Protein AF-0000000073240496 (afdb_homodimer)

InterPro domains:
  IPR021109 Aspartic peptidase domain superfamily [G3DSA:2.40.70.10] (1-116)
  IPR021109 Aspartic peptidase domain superfamily [SSF50630] (2-98)
  IPR032567 RTL1-related [PTHR15503] (11-105)

Organism: Cajanus cajan (NCBI:txid3821)

pLDDT: mean 89.02, std 14.42, range [49.34, 98.81]

Sequence (246 aa):
MCFINGTSLIVLYDSGATHSFISHACVSKLKLLVSSLSFELIVETPTSDSVSTSDVCIKCPLSIDGRNFMVDLICLPLSQLDVILGMDWLSSNHVLLNCTDKSIVFGELIEKVSKDFLRVMFWMCFINGTSLIVLYDSGATHSFISHACVSKLKLLVSSLSFELIVETPTSDSVSTSDVCIKCPLSIDGRNFMVDLICLPLSQLDVILGMDWLSSNHVLLNCTDKSIVFGELIEKVSKDFLRVMFW

Foldseek 3Di:
DKDFPNDDWFEAAEAPAPFKAFEPVLCVVVVADKDFAPDWDWAADPVGDIDIGRIKRFQGWMDDPRDIGGGIHTYDNDDPGGMYHYPVRCVVQVWDADPVVGDIDGDPPVVVVPVVDDDDDDD/DKDFPNDDWFEAAEAPAPFKAFEPVLCVVVVADKDFAPDWDWAADPVGDIDIGRIKRFQGWMDDPRDIGGGIHTYDNDDPGGMYHYPVRCVVQVWDADPVVGDIDGDPVVVVVPVVDDDDDDD

Secondary structure (DSSP, 8-state):
-EEETTEEE-EEE-TT-SS-EEEHHHHHHHT---EEEEEEEEEE-TTS-EEEEEEEEEEEEEEETTEEEEEEEEEE--SS-SEEE-HHHHHHTTEEEETTTTEEEE-STHHHHHHHS-EEE--/-EEETTEEE-EEE-TT-SS-EEEHHHHHHHT---EEEEEEEEEE-TTS-EEEEEEEEEEEEEEETTEEEEEEEEEE--SS-SEEE-HHHHHHTTEEEETTTTEEEE-STHHHHHHTS-EEE--

Solvent-accessible surface area (backbone atoms only — not comparable to full-atom values): 13006 Å² total; per-residue (Å²): 99,37,26,46,91,86,38,81,51,50,61,42,68,20,60,65,33,68,56,29,32,28,11,51,66,48,39,61,75,68,63,57,71,73,43,73,52,96,53,78,42,77,47,73,47,56,62,69,47,68,48,74,36,36,43,26,25,71,64,36,62,36,32,47,71,88,42,78,43,69,39,59,26,36,45,40,70,43,50,98,41,34,31,38,46,5,36,54,51,36,26,75,57,30,25,31,38,34,38,57,77,27,25,36,29,56,53,78,61,53,66,67,57,54,75,80,29,63,68,46,74,53,129,100,37,27,47,93,87,38,82,52,48,64,43,67,19,60,66,33,68,55,30,32,28,10,50,67,48,40,61,74,68,64,55,72,72,42,73,53,97,52,78,42,76,47,71,46,57,63,69,48,69,47,75,36,35,44,27,26,68,61,36,61,36,32,47,72,88,43,79,44,70,39,60,26,38,44,39,71,43,48,98,40,33,32,38,44,4,36,54,52,35,26,75,57,30,25,33,34,34,40,57,78,27,25,36,29,54,53,80,60,54,65,67,57,53,76,78,28,63,67,44,73,54,129

Radius of gyration: 18.41 Å; Cα contacts (8 Å, |Δi|>4): 574; chains: 2; bounding box: 43×47×40 Å

Nearest PDB structures (foldseek):
  4rgh-assembly1_A  TM=7.854E-01  e=2.892E-06  Homo sapiens
  3s8i-assembly1_B  TM=8.481E-01  e=3.700E-05  Homo sapiens
  7efy-assembly1_A-2  TM=8.455E-01  e=3.122E-05  Cryptosporidium hominis
  3s8i-assembly1_A  TM=7.907E-01  e=1.582E-05  Homo sapiens
  7d66-assembly2_J  TM=6.799E-01  e=2.352E-05  Toxoplasma gondii GT1

Structure (mmCIF, N/CA/C/O backbone):
data_AF-0000000073240496-model_v1
#
loop_
_entity.id
_entity.type
_entity.pdbx_description
1 polymer 'RVP_2 domain-containing protein'
#
loop_
_atom_site.group_PDB
_atom_site.id
_atom_site.type_symbol
_atom_site.label_atom_id
_atom_site.label_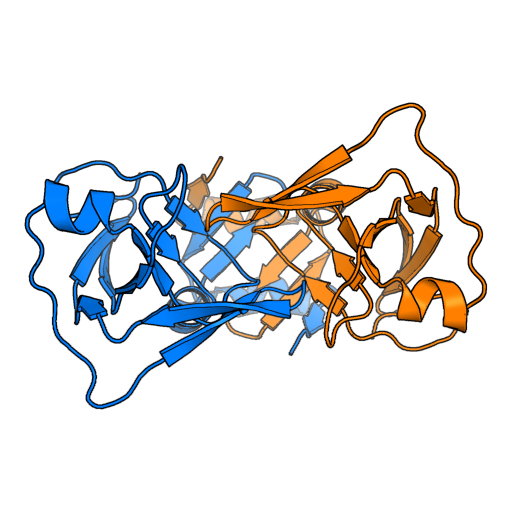alt_id
_atom_site.label_comp_id
_atom_site.label_asym_id
_atom_site.label_entity_id
_atom_site.label_seq_id
_atom_site.pdbx_PDB_ins_code
_atom_site.Cartn_x
_atom_site.Cartn_y
_atom_site.Cartn_z
_atom_site.occupancy
_atom_site.B_iso_or_equiv
_atom_site.auth_seq_id
_atom_site.auth_comp_id
_atom_site.auth_asym_id
_atom_site.auth_atom_id
_atom_site.pdbx_PDB_model_num
ATOM 1 N N . MET A 1 1 ? 11.461 8.898 12.328 1 88.25 1 MET A N 1
ATOM 2 C CA . MET A 1 1 ? 10.219 9.094 13.07 1 88.25 1 MET A CA 1
ATOM 3 C C . MET A 1 1 ? 9.383 10.195 12.438 1 88.25 1 MET A C 1
ATOM 5 O O . MET A 1 1 ? 9.906 11.078 11.75 1 88.25 1 MET A O 1
ATOM 9 N N . CYS A 1 2 ? 8.055 9.984 12.578 1 93.38 2 CYS A N 1
ATOM 10 C CA . CYS A 1 2 ? 7.098 10.922 12.008 1 93.38 2 CYS A CA 1
ATOM 11 C C . CYS A 1 2 ? 6.312 11.633 13.102 1 93.38 2 CYS A C 1
ATOM 13 O O . CYS A 1 2 ? 5.871 11.008 14.062 1 93.38 2 CYS A O 1
ATOM 15 N N . PHE A 1 3 ? 6.141 13 12.906 1 96.44 3 PHE A N 1
ATOM 16 C CA . PHE A 1 3 ? 5.52 13.789 13.961 1 96.44 3 PHE A CA 1
ATOM 17 C C . PHE A 1 3 ? 4.504 14.766 13.383 1 96.44 3 PHE A C 1
ATOM 19 O O . PHE A 1 3 ? 4.707 15.312 12.297 1 96.44 3 PHE A O 1
ATOM 26 N N . ILE A 1 4 ? 3.465 14.984 14.086 1 97.75 4 ILE A N 1
ATOM 27 C CA . ILE A 1 4 ? 2.6 16.156 13.938 1 97.75 4 ILE A CA 1
ATOM 28 C C . ILE A 1 4 ? 2.525 16.906 15.266 1 97.75 4 ILE A C 1
ATOM 30 O O . ILE A 1 4 ? 2.26 16.312 16.312 1 97.75 4 ILE A O 1
ATOM 34 N N . ASN A 1 5 ? 2.84 18.203 15.234 1 96.31 5 ASN A N 1
ATOM 35 C CA . ASN A 1 5 ? 2.838 19.016 16.438 1 96.31 5 ASN A CA 1
ATOM 36 C C . ASN A 1 5 ? 3.682 18.391 17.547 1 96.31 5 ASN A C 1
ATOM 38 O O . ASN A 1 5 ? 3.242 18.312 18.688 1 96.31 5 ASN A O 1
ATOM 42 N N . GLY A 1 6 ? 4.824 17.859 17.188 1 95.56 6 GLY A N 1
ATOM 43 C CA . GLY A 1 6 ? 5.77 17.328 18.156 1 95.56 6 GLY A CA 1
ATOM 44 C C . GLY A 1 6 ? 5.367 15.969 18.688 1 95.56 6 GLY A C 1
ATOM 45 O O . GLY A 1 6 ? 6.082 15.391 19.516 1 95.56 6 GLY A O 1
ATOM 46 N N . THR A 1 7 ? 4.258 15.391 18.266 1 97.44 7 THR A N 1
ATOM 47 C CA . THR A 1 7 ? 3.791 14.086 18.703 1 97.44 7 THR A CA 1
ATOM 48 C C . THR A 1 7 ? 4.18 13 17.703 1 97.44 7 THR A C 1
ATOM 50 O O . THR A 1 7 ? 3.959 13.148 16.5 1 97.44 7 THR A O 1
ATOM 53 N N . SER A 1 8 ? 4.789 11.906 18.219 1 96.81 8 SER A N 1
ATOM 54 C CA . SER A 1 8 ? 5.18 10.781 17.375 1 96.81 8 SER A CA 1
ATOM 55 C C . SER A 1 8 ? 3.959 10.031 16.859 1 96.81 8 SER A C 1
ATOM 57 O O . SER A 1 8 ? 3.004 9.797 17.609 1 96.81 8 SER A O 1
ATOM 59 N N . LEU A 1 9 ? 4.035 9.641 15.633 1 96.56 9 LEU A N 1
ATOM 60 C CA . LEU A 1 9 ? 2.9 9.016 14.969 1 96.56 9 LEU A CA 1
ATOM 61 C C . LEU A 1 9 ? 3.258 7.617 14.484 1 96.56 9 LEU A C 1
ATOM 63 O O . LEU A 1 9 ? 4.41 7.355 14.125 1 96.56 9 LEU A O 1
ATOM 67 N N . ILE A 1 10 ? 2.305 6.789 14.469 1 96.06 10 ILE A N 1
ATOM 68 C CA . ILE A 1 10 ? 2.389 5.531 13.734 1 96.06 10 ILE A CA 1
ATOM 69 C C . ILE A 1 10 ? 1.968 5.754 12.281 1 96.06 10 ILE A C 1
ATOM 71 O O . ILE A 1 10 ? 0.798 6.031 12 1 96.06 10 ILE A O 1
ATOM 75 N N . VAL A 1 11 ? 2.973 5.582 11.391 1 96.12 11 VAL A N 1
ATOM 76 C CA . VAL A 1 11 ? 2.73 5.941 9.992 1 96.12 11 VAL A CA 1
ATOM 77 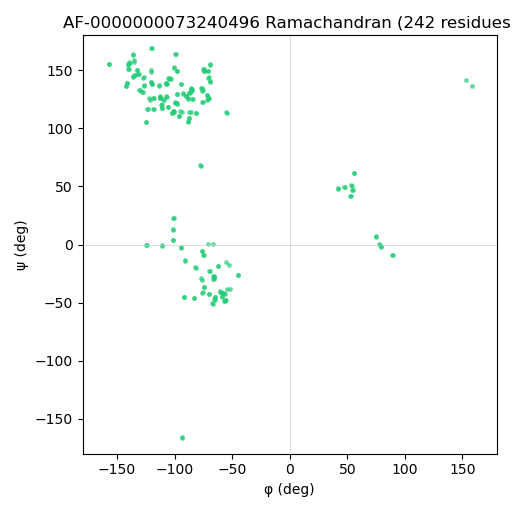C C . VAL A 1 11 ? 2.936 4.715 9.102 1 96.12 11 VAL A C 1
ATOM 79 O O . VAL A 1 11 ? 3.844 3.916 9.336 1 96.12 11 VAL A O 1
ATOM 82 N N . LEU A 1 12 ? 2.088 4.578 8.148 1 95 12 LEU A N 1
ATOM 83 C CA . LEU A 1 12 ? 2.24 3.598 7.078 1 95 12 LEU A CA 1
ATOM 84 C C . LEU A 1 12 ? 2.523 4.285 5.746 1 95 12 LEU A C 1
ATOM 86 O O . LEU A 1 12 ? 1.774 5.172 5.328 1 95 12 LEU A O 1
ATOM 90 N N . TYR A 1 13 ? 3.686 4.031 5.152 1 95.44 13 TYR A N 1
ATOM 91 C CA . TYR A 1 13 ? 3.941 4.418 3.771 1 95.44 13 TYR A CA 1
ATOM 92 C C . TYR A 1 13 ? 3.348 3.404 2.801 1 95.44 13 TYR A C 1
ATOM 94 O O . TYR A 1 13 ? 3.805 2.262 2.73 1 95.44 13 TYR A O 1
ATOM 102 N N . ASP A 1 14 ? 2.348 3.893 2.078 1 94.06 14 ASP A N 1
ATOM 103 C CA . ASP A 1 14 ? 1.472 2.943 1.397 1 94.06 14 ASP A CA 1
ATOM 104 C C . ASP A 1 14 ? 1.396 3.242 -0.098 1 94.06 14 ASP A C 1
ATOM 106 O O . ASP A 1 14 ? 0.64 4.117 -0.523 1 94.06 14 ASP A O 1
ATOM 110 N N . SER A 1 15 ? 2.09 2.393 -0.888 1 94.5 15 SER A N 1
ATOM 111 C CA . SER A 1 15 ? 2.084 2.568 -2.336 1 94.5 15 SER A CA 1
ATOM 112 C C . SER A 1 15 ? 0.76 2.119 -2.943 1 94.5 15 SER A C 1
ATOM 114 O O . SER A 1 15 ? 0.49 2.377 -4.117 1 94.5 15 SER A O 1
ATOM 116 N N . GLY A 1 16 ? -0.105 1.503 -2.23 1 93.62 16 GLY A N 1
ATOM 117 C CA . GLY A 1 16 ? -1.415 1.089 -2.707 1 93.62 16 GLY A CA 1
ATOM 118 C C . GLY A 1 16 ? -2.492 2.129 -2.471 1 93.62 16 GLY A C 1
ATOM 119 O O . GLY A 1 16 ? -3.586 2.039 -3.033 1 93.62 16 GLY A O 1
ATOM 120 N N . ALA A 1 17 ? -2.201 3.059 -1.684 1 94.94 17 ALA A N 1
ATOM 121 C CA . ALA A 1 17 ? -3.148 4.133 -1.389 1 94.94 17 ALA A CA 1
ATOM 122 C C . ALA A 1 17 ? -2.938 5.32 -2.322 1 94.94 17 ALA A C 1
ATOM 124 O O . ALA A 1 17 ? -1.823 5.836 -2.441 1 94.94 17 ALA A O 1
ATOM 125 N N . THR A 1 18 ? -4.008 5.766 -2.91 1 95.38 18 THR A N 1
ATOM 126 C CA . THR A 1 18 ? -3.916 6.883 -3.848 1 95.38 18 THR A CA 1
ATOM 127 C C . THR A 1 18 ? -3.709 8.195 -3.105 1 95.38 18 THR A C 1
ATOM 129 O O . THR A 1 18 ? -2.973 9.07 -3.57 1 95.38 18 THR A O 1
ATOM 132 N N . HIS A 1 19 ? -4.352 8.297 -1.954 1 97.06 19 HIS A N 1
ATOM 133 C CA . HIS A 1 19 ? -4.309 9.516 -1.155 1 97.06 19 HIS A CA 1
ATOM 134 C C . HIS A 1 19 ? -3.715 9.258 0.224 1 97.06 19 HIS A C 1
ATOM 136 O O . HIS A 1 19 ? -3.473 8.102 0.59 1 97.06 19 HIS A O 1
ATOM 142 N N . SER A 1 20 ? -3.438 10.289 0.898 1 98.31 20 SER A N 1
ATOM 143 C CA . SER A 1 20 ? -2.955 10.219 2.273 1 98.31 20 SER A CA 1
ATOM 144 C C . SER A 1 20 ? -4.09 10.445 3.27 1 98.31 20 SER A C 1
ATOM 146 O O . SER A 1 20 ? -5.023 11.195 2.99 1 98.31 20 SER A O 1
ATOM 148 N N . PHE A 1 21 ? -3.941 9.797 4.43 1 98.38 21 PHE A N 1
ATOM 149 C CA . PHE A 1 21 ? -5.059 9.742 5.363 1 98.38 21 PHE A CA 1
ATOM 150 C C . PHE A 1 21 ? -4.574 9.938 6.797 1 98.38 21 PHE A C 1
ATOM 152 O O . PHE A 1 21 ? -3.41 9.672 7.105 1 98.38 21 PHE A O 1
ATOM 159 N N . ILE A 1 22 ? -5.5 10.383 7.625 1 98.75 22 ILE A N 1
ATOM 160 C CA . ILE A 1 22 ? -5.254 10.5 9.062 1 98.75 22 ILE A CA 1
ATOM 161 C C . ILE A 1 22 ? -6.449 9.938 9.828 1 98.75 22 ILE A C 1
ATOM 163 O O . ILE A 1 22 ? -7.594 10.07 9.391 1 98.75 22 ILE A O 1
ATOM 167 N N . SER A 1 23 ? -6.168 9.32 10.984 1 98.38 23 SER A N 1
ATOM 168 C CA . SER A 1 23 ? -7.23 8.727 11.789 1 98.38 23 SER A CA 1
ATOM 169 C C . SER A 1 23 ? -8.039 9.797 12.516 1 98.38 23 SER A C 1
ATOM 171 O O . SER A 1 23 ? -7.488 10.82 12.93 1 98.38 23 SER A O 1
ATOM 173 N N . HIS A 1 24 ? -9.312 9.414 12.727 1 97.88 24 HIS A N 1
ATOM 174 C CA . HIS A 1 24 ? -10.141 10.297 13.547 1 97.88 24 HIS A CA 1
ATOM 175 C C . HIS A 1 24 ? -9.562 10.445 14.953 1 97.88 24 HIS A C 1
ATOM 177 O O . HIS A 1 24 ? -9.586 11.539 15.523 1 97.88 24 HIS A O 1
ATOM 183 N N . ALA A 1 25 ? -9.094 9.391 15.461 1 97.44 25 ALA A N 1
ATOM 184 C CA . ALA A 1 25 ? -8.516 9.406 16.812 1 97.44 25 ALA A CA 1
ATOM 185 C C . ALA A 1 25 ? -7.352 10.383 16.891 1 97.44 25 ALA A C 1
ATOM 187 O O . ALA A 1 25 ? -7.25 11.156 17.844 1 97.44 25 ALA A O 1
ATOM 188 N N . CYS A 1 26 ? -6.457 10.375 15.906 1 98.12 26 CYS A N 1
ATOM 189 C CA . CYS A 1 26 ? -5.297 11.258 15.875 1 98.12 26 CYS A CA 1
ATOM 190 C C . CYS A 1 26 ? -5.723 12.719 15.758 1 98.12 26 CYS A C 1
ATOM 192 O O . CYS A 1 26 ? -5.191 13.578 16.453 1 98.12 26 CYS A O 1
ATOM 194 N N . VAL A 1 27 ? -6.66 13.023 14.875 1 98.5 27 VAL A N 1
ATOM 195 C CA . VAL A 1 27 ? -7.184 14.367 14.68 1 98.5 27 VAL A CA 1
ATOM 196 C C . VAL A 1 27 ? -7.703 14.922 16.016 1 98.5 27 VAL A C 1
ATOM 198 O O . VAL A 1 27 ? -7.391 16.047 16.375 1 98.5 27 VAL A O 1
ATOM 201 N N . SER A 1 28 ? -8.469 14.102 16.656 1 98.06 28 SER A N 1
ATOM 202 C CA . SER A 1 28 ? -9.055 14.508 17.938 1 98.06 28 SER A CA 1
ATOM 203 C C . SER A 1 28 ? -7.984 14.719 18.984 1 98.06 28 SER A C 1
ATOM 205 O O . SER A 1 28 ? -7.984 15.734 19.688 1 98.06 28 SER A O 1
ATOM 207 N N . LYS A 1 29 ? -7.117 13.812 19.094 1 97.75 29 LYS A N 1
ATOM 208 C CA . LYS A 1 29 ? -6.059 13.844 20.094 1 97.75 29 LYS A CA 1
ATOM 209 C C . LYS A 1 29 ? -5.195 15.086 19.938 1 97.75 29 LYS A C 1
ATOM 211 O O . LYS A 1 29 ? -4.828 15.727 20.938 1 97.75 29 LYS A O 1
ATOM 216 N N . LEU A 1 30 ? -4.871 15.438 18.719 1 98.25 30 LEU A N 1
ATOM 217 C CA . LEU A 1 30 ? -3.943 16.531 18.453 1 98.25 30 LEU A CA 1
ATOM 218 C C . LEU A 1 30 ? -4.695 17.844 18.219 1 98.25 30 LEU A C 1
ATOM 220 O O . LEU A 1 30 ? -4.078 18.875 17.984 1 98.25 30 LEU A O 1
ATOM 224 N N . LYS A 1 31 ? -6.039 17.781 18.25 1 98 31 LYS A N 1
ATOM 225 C CA . LYS A 1 31 ? -6.902 18.938 18.047 1 98 31 LYS A CA 1
ATOM 226 C C . LYS A 1 31 ? -6.578 19.656 16.75 1 98 31 LYS A C 1
ATOM 228 O O . LYS A 1 31 ? -6.402 20.875 16.734 1 98 31 LYS A O 1
ATOM 233 N N . LEU A 1 32 ? -6.465 18.859 15.75 1 98.44 32 LEU A N 1
ATOM 234 C CA . LEU A 1 32 ? -6.16 19.422 14.438 1 98.44 32 LEU A CA 1
ATOM 235 C C . LEU A 1 32 ? -7.391 20.109 13.836 1 98.44 32 LEU A C 1
ATOM 237 O O . LEU A 1 32 ? -8.523 19.703 14.109 1 98.44 32 LEU A O 1
ATOM 241 N N . LEU A 1 33 ? -7.125 21.141 13.039 1 97.94 33 LEU A N 1
ATOM 242 C CA . LEU A 1 33 ? -8.211 21.781 12.32 1 97.94 33 LEU A CA 1
ATOM 243 C C . LEU A 1 33 ? -8.727 20.891 11.188 1 97.94 33 LEU A C 1
ATOM 245 O O . LEU A 1 33 ? -7.934 20.406 10.383 1 97.94 33 LEU A O 1
ATOM 249 N N . VAL A 1 34 ? -10.039 20.672 11.133 1 98.5 34 VAL A N 1
ATOM 250 C CA . VAL A 1 34 ? -10.672 19.844 10.102 1 98.5 34 VAL A CA 1
ATOM 251 C C . VAL A 1 34 ? -11.539 20.719 9.195 1 98.5 34 VAL A C 1
ATOM 253 O O . VAL A 1 34 ? -12.312 21.547 9.68 1 98.5 34 VAL A O 1
ATOM 256 N N . SER A 1 35 ? -11.273 20.609 7.957 1 98.12 35 SER A N 1
ATOM 257 C CA . SER A 1 35 ? -12.125 21.234 6.953 1 98.12 35 SER A CA 1
ATOM 258 C C . SER A 1 35 ? -13.07 20.234 6.316 1 98.12 35 SER A C 1
ATOM 260 O O . SER A 1 35 ? -12.773 19.031 6.273 1 98.12 35 SER A O 1
ATOM 262 N N . SER A 1 36 ? -14.188 20.75 5.855 1 96.81 36 SER A N 1
ATOM 263 C CA . SER A 1 36 ? -15.133 19.875 5.164 1 96.81 36 SER A CA 1
ATOM 264 C C . SER A 1 36 ? -15.141 20.156 3.664 1 96.81 36 SER A C 1
ATOM 266 O O . SER A 1 36 ? -15.25 21.312 3.238 1 96.81 36 SER A O 1
ATOM 268 N N . LEU A 1 37 ? -14.953 19.031 2.965 1 94 37 LEU A N 1
ATOM 269 C CA . LEU A 1 37 ? -15.094 19.141 1.517 1 94 37 LEU A CA 1
ATOM 270 C C . LEU A 1 37 ? -16.547 19.391 1.129 1 94 37 LEU A C 1
ATOM 272 O O . LEU A 1 37 ? -17.469 19.047 1.876 1 94 37 LEU A O 1
ATOM 276 N N . SER A 1 38 ? -16.734 20.031 -0.077 1 94.69 38 SER A N 1
ATOM 277 C CA . SER A 1 38 ? -18.078 20.328 -0.563 1 94.69 38 SER A CA 1
ATOM 278 C C . SER A 1 38 ? -18.766 19.078 -1.104 1 94.69 38 SER A C 1
ATOM 280 O O . SER A 1 38 ? -19.938 19.125 -1.49 1 94.69 38 SER A O 1
ATOM 282 N N . PHE A 1 39 ? -18.094 18.047 -1.17 1 93.44 39 PHE A N 1
ATOM 283 C CA . PHE A 1 39 ? -18.609 16.766 -1.634 1 93.44 39 PHE A CA 1
ATOM 284 C C . PHE A 1 39 ? -18.141 15.633 -0.724 1 93.44 39 PHE A C 1
ATOM 286 O O . PHE A 1 39 ? -17.234 15.812 0.089 1 93.44 39 PHE A O 1
ATOM 293 N N . GLU A 1 40 ? -18.859 14.516 -0.898 1 95.25 40 GLU A N 1
ATOM 294 C CA . GLU A 1 40 ? -18.453 13.312 -0.177 1 95.25 40 GLU A CA 1
ATOM 295 C C . GLU A 1 40 ? -17.422 12.508 -0.973 1 95.25 40 GLU A C 1
ATOM 297 O O . GLU A 1 40 ? -17.641 12.211 -2.15 1 95.25 40 GLU A O 1
ATOM 302 N N . LEU A 1 41 ? -16.391 12.281 -0.325 1 95.25 41 LEU A N 1
ATOM 303 C CA . LEU A 1 41 ? -15.367 11.43 -0.928 1 95.25 41 LEU A CA 1
ATOM 304 C C . LEU A 1 41 ? -15.602 9.969 -0.571 1 95.25 41 LEU A C 1
ATOM 306 O O . LEU A 1 41 ? -15.82 9.633 0.596 1 95.25 41 LEU A O 1
ATOM 310 N N . ILE A 1 42 ? -15.633 9.125 -1.564 1 95.75 42 ILE A N 1
ATOM 311 C CA . ILE A 1 42 ? -15.75 7.684 -1.35 1 95.75 42 ILE A CA 1
ATOM 312 C C . ILE A 1 42 ? -14.375 7.027 -1.518 1 95.75 42 ILE A C 1
ATOM 314 O O . ILE A 1 42 ? -13.773 7.102 -2.59 1 95.75 42 ILE A O 1
ATOM 318 N N . VAL A 1 43 ? -13.852 6.492 -0.47 1 94.44 43 VAL A N 1
ATOM 319 C CA . VAL A 1 43 ? -12.586 5.77 -0.464 1 94.44 43 VAL A CA 1
ATOM 320 C C . VAL A 1 43 ? -12.844 4.266 -0.539 1 94.44 43 VAL A C 1
ATOM 322 O O . VAL A 1 43 ? -13.492 3.697 0.344 1 94.44 43 VAL A O 1
ATOM 325 N N . GLU A 1 44 ? -12.305 3.658 -1.565 1 93.38 44 GLU A N 1
ATOM 326 C CA . GLU A 1 44 ? -12.547 2.238 -1.806 1 93.38 44 GLU A CA 1
ATOM 327 C C . GLU A 1 44 ? -11.32 1.401 -1.438 1 93.38 44 GLU A C 1
ATOM 329 O O . GLU A 1 44 ? -10.188 1.811 -1.688 1 93.38 44 GLU A O 1
ATOM 334 N N . THR A 1 45 ? -11.617 0.269 -0.902 1 90.69 45 THR A N 1
ATOM 335 C CA . THR A 1 45 ? -10.57 -0.715 -0.669 1 90.69 45 THR A CA 1
ATOM 336 C C . THR A 1 45 ? -10.555 -1.765 -1.776 1 90.69 45 THR A C 1
ATOM 338 O O . THR A 1 45 ? -11.516 -1.875 -2.547 1 90.69 45 THR A O 1
ATOM 341 N N . PRO A 1 46 ? -9.469 -2.551 -1.905 1 91.31 46 PRO A N 1
ATOM 342 C CA . PRO A 1 46 ? -9.391 -3.555 -2.969 1 91.31 46 PRO A CA 1
ATOM 343 C C . PRO A 1 46 ? -10.477 -4.621 -2.85 1 91.31 46 PRO A C 1
ATOM 345 O O . PRO A 1 46 ? -10.75 -5.34 -3.814 1 91.31 46 PRO A O 1
ATOM 3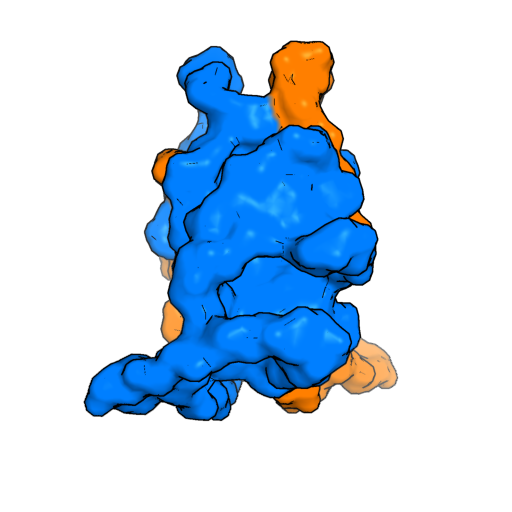48 N N . THR A 1 47 ? -11.125 -4.797 -1.675 1 89.75 47 THR A N 1
ATOM 349 C CA . THR A 1 47 ? -12.148 -5.82 -1.504 1 89.75 47 THR A CA 1
ATOM 350 C C . THR A 1 47 ? -13.539 -5.211 -1.586 1 89.75 47 THR A C 1
ATOM 352 O O . THR A 1 47 ? -14.5 -5.754 -1.024 1 89.75 47 THR A O 1
ATOM 355 N N . SER A 1 48 ? -13.766 -4.148 -2.162 1 82.94 48 SER A N 1
ATOM 356 C CA . SER A 1 48 ? -15.023 -3.4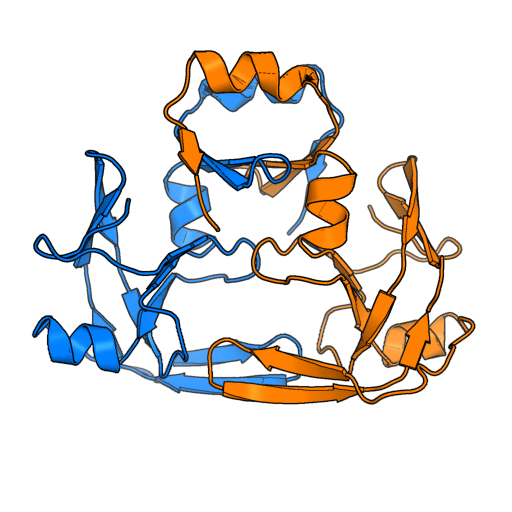98 -2.533 1 82.94 48 SER A CA 1
ATOM 357 C C . SER A 1 48 ? -15.648 -2.791 -1.34 1 82.94 48 SER A C 1
ATOM 359 O O . SER A 1 48 ? -16.734 -2.209 -1.456 1 82.94 48 SER A O 1
ATOM 361 N N . ASP A 1 49 ? -15.062 -2.875 -0.226 1 88.38 49 ASP A N 1
ATOM 362 C CA . ASP A 1 49 ? -15.539 -2.021 0.862 1 88.38 49 ASP A CA 1
ATOM 363 C C . ASP A 1 49 ? -15.188 -0.559 0.602 1 88.38 49 ASP A C 1
ATOM 365 O O . ASP A 1 49 ? -14.234 -0.261 -0.124 1 88.38 49 ASP A O 1
ATOM 369 N N . SER A 1 50 ? -16.047 0.244 1.101 1 91.38 50 SER A N 1
ATOM 370 C CA . SER A 1 50 ? -15.812 1.671 0.918 1 91.38 50 SER A CA 1
ATOM 371 C C . SER A 1 50 ? -16.172 2.457 2.176 1 91.38 50 SER A C 1
ATOM 373 O O . SER A 1 50 ? -16.969 2.004 2.99 1 91.38 50 SER A O 1
ATOM 375 N N . VAL A 1 51 ? -15.477 3.539 2.322 1 93.69 51 VAL A N 1
ATOM 376 C CA . VAL A 1 51 ? -15.773 4.492 3.387 1 93.69 51 VAL A CA 1
ATOM 377 C C . VAL A 1 51 ? -15.961 5.887 2.795 1 93.69 51 VAL A C 1
ATOM 379 O O . VAL A 1 51 ? -15.227 6.293 1.89 1 93.69 51 VAL A O 1
ATOM 382 N N . SER A 1 52 ? -16.984 6.527 3.305 1 94.94 52 SER A N 1
ATOM 383 C CA . SER A 1 52 ? -17.25 7.891 2.846 1 94.94 52 SER A CA 1
ATOM 384 C C . SER A 1 52 ? -16.797 8.914 3.877 1 94.94 52 SER A C 1
ATOM 386 O O . SER A 1 52 ? -16.906 8.68 5.082 1 94.94 52 SER A O 1
ATOM 388 N N . THR A 1 53 ? -16.281 10 3.4 1 96.62 53 THR A N 1
ATOM 389 C CA . THR A 1 53 ? -15.891 11.102 4.277 1 96.62 53 THR A CA 1
ATOM 390 C C . THR A 1 53 ? -15.859 12.422 3.512 1 96.62 53 THR A C 1
ATOM 392 O O . THR A 1 53 ? -15.734 12.43 2.285 1 96.62 53 THR A O 1
ATOM 395 N N . SER A 1 54 ? -16.031 13.492 4.242 1 97.81 54 SER A N 1
ATOM 396 C CA . SER A 1 54 ? -15.812 14.828 3.693 1 97.81 54 SER A CA 1
ATOM 397 C C . SER A 1 54 ? -14.797 15.609 4.523 1 97.81 54 SER A C 1
ATOM 399 O O . SER A 1 54 ? -14.492 16.766 4.207 1 97.81 54 SER A O 1
ATOM 401 N N . ASP A 1 55 ? -14.297 14.992 5.562 1 98.38 55 ASP A N 1
ATOM 402 C CA . ASP A 1 55 ? -13.398 15.664 6.492 1 98.38 55 ASP A CA 1
ATOM 403 C C . ASP A 1 55 ? -11.945 15.562 6.023 1 98.38 55 ASP A C 1
ATOM 405 O O . ASP A 1 55 ? -11.484 14.492 5.633 1 98.38 55 ASP A O 1
ATOM 409 N N . VAL A 1 56 ? -11.32 16.672 6.012 1 98.69 56 VAL A N 1
ATOM 410 C CA . VAL A 1 56 ? -9.922 16.719 5.582 1 98.69 56 VAL A CA 1
ATOM 411 C C . VAL A 1 56 ? -9.148 17.719 6.43 1 98.69 56 VAL A C 1
ATOM 413 O O . VAL A 1 56 ? -9.664 18.781 6.773 1 98.69 56 VAL A O 1
ATOM 416 N N . CYS A 1 57 ? -7.945 17.344 6.848 1 98.75 57 CYS A N 1
ATOM 417 C CA . CYS A 1 57 ? -6.98 18.297 7.375 1 98.75 57 CYS A CA 1
ATOM 418 C C . CYS A 1 57 ? -6.137 18.891 6.254 1 98.75 57 CYS A C 1
ATOM 420 O O . CYS A 1 57 ? -5.27 18.219 5.699 1 98.75 57 CYS A O 1
ATOM 422 N N . ILE A 1 58 ? -6.355 20.094 5.961 1 98.31 58 ILE A N 1
ATOM 423 C CA . ILE A 1 58 ? -5.688 20.75 4.84 1 98.31 58 ILE A CA 1
ATOM 424 C C . ILE A 1 58 ? -4.336 21.297 5.293 1 98.31 58 ILE A C 1
ATOM 426 O O . ILE A 1 58 ? -4.238 21.938 6.34 1 98.31 58 ILE A O 1
ATOM 430 N N . LYS A 1 59 ? -3.295 21.047 4.469 1 98.12 59 LYS A N 1
ATOM 431 C CA . LYS A 1 59 ? -1.943 21.531 4.73 1 98.12 59 LYS A CA 1
ATOM 432 C C . LYS A 1 59 ? -1.525 21.25 6.172 1 98.12 59 LYS A C 1
ATOM 434 O O . LYS A 1 59 ? -1.081 22.156 6.883 1 98.12 59 LYS A O 1
ATOM 439 N N . CYS A 1 60 ? -1.719 20.016 6.598 1 98.19 60 CYS A N 1
ATOM 440 C CA . CYS A 1 60 ? -1.308 19.562 7.922 1 98.19 60 CYS A CA 1
ATOM 441 C C . CYS A 1 60 ? 0.21 19.469 8.016 1 98.19 60 CYS A C 1
ATOM 443 O O . CYS A 1 60 ? 0.852 18.859 7.16 1 98.19 60 CYS A O 1
ATOM 445 N N . PRO A 1 61 ? 0.794 20.125 9.023 1 97.62 61 PRO A N 1
ATOM 446 C CA . PRO A 1 61 ? 2.25 20.031 9.156 1 97.62 61 PRO A CA 1
ATOM 447 C C . PRO A 1 61 ? 2.711 18.656 9.641 1 97.62 61 PRO A C 1
ATOM 449 O O . PRO A 1 61 ? 2.242 18.172 10.672 1 97.62 61 PRO A O 1
ATOM 452 N N . LEU A 1 62 ? 3.539 18.078 8.906 1 97.19 62 LEU A N 1
ATOM 453 C CA . LEU A 1 62 ? 4.098 16.766 9.195 1 97.19 62 LEU A CA 1
ATOM 454 C C . LEU A 1 62 ? 5.621 16.797 9.156 1 97.19 62 LEU A C 1
ATOM 456 O O . LEU A 1 62 ? 6.211 17.406 8.258 1 97.19 62 LEU A O 1
ATOM 460 N N . SER A 1 63 ? 6.25 16.25 10.18 1 95.31 63 SER A N 1
ATOM 461 C CA . SER A 1 63 ? 7.703 16.156 10.211 1 95.31 63 SER A CA 1
ATOM 462 C C . SER A 1 63 ? 8.18 14.719 10.133 1 95.31 63 SER A C 1
ATOM 464 O O . SER A 1 63 ? 7.68 13.852 10.867 1 95.31 63 SER A O 1
ATOM 466 N N . ILE A 1 64 ? 9.055 14.445 9.211 1 92.25 64 ILE A N 1
ATOM 467 C CA . ILE A 1 64 ? 9.648 13.125 9.078 1 92.25 64 ILE A CA 1
ATOM 468 C C . ILE A 1 64 ? 11.172 13.234 9.156 1 92.25 64 ILE A C 1
ATOM 470 O O . ILE A 1 64 ? 11.805 13.781 8.25 1 92.25 64 ILE A O 1
ATOM 474 N N . ASP A 1 65 ? 11.68 12.633 10.156 1 86.25 65 ASP A N 1
ATOM 475 C CA . ASP A 1 65 ? 13.117 12.633 10.383 1 86.25 65 ASP A CA 1
ATOM 476 C C . ASP A 1 65 ? 13.719 14.008 10.117 1 86.25 65 ASP A C 1
ATOM 478 O O . ASP A 1 65 ? 14.688 14.133 9.367 1 86.25 65 ASP A O 1
ATOM 482 N N . GLY A 1 66 ? 13.172 15.031 10.633 1 83.88 66 GLY A N 1
ATOM 483 C CA . GLY A 1 66 ? 13.695 16.391 10.609 1 83.88 66 GLY A CA 1
ATOM 484 C C . GLY A 1 66 ? 13.25 17.188 9.391 1 83.88 66 GLY A C 1
ATOM 485 O O . GLY A 1 66 ? 13.484 18.391 9.312 1 83.88 66 GLY A O 1
ATOM 486 N N . ARG A 1 67 ? 12.625 16.547 8.438 1 90.44 67 ARG A N 1
ATOM 487 C CA . ARG A 1 67 ? 12.07 17.234 7.273 1 90.44 67 ARG A CA 1
ATOM 488 C C . ARG A 1 67 ? 10.594 17.562 7.484 1 90.44 67 ARG A C 1
ATOM 490 O O . ARG A 1 67 ? 9.828 16.734 7.98 1 90.44 67 ARG A O 1
ATOM 497 N N . ASN A 1 68 ? 10.281 18.812 7.047 1 94.38 68 ASN A N 1
ATOM 498 C CA . ASN A 1 68 ? 8.914 19.281 7.266 1 94.38 68 ASN A CA 1
ATOM 499 C C . ASN A 1 68 ? 8.117 19.297 5.961 1 94.38 68 ASN A C 1
ATOM 501 O O . ASN A 1 68 ? 8.633 19.703 4.922 1 94.38 68 ASN A O 1
ATOM 505 N N . PHE A 1 69 ? 6.887 18.859 6.074 1 96.31 69 PHE A N 1
ATOM 506 C CA . PHE A 1 69 ? 5.969 18.812 4.941 1 96.31 69 PHE A CA 1
ATOM 507 C C . PHE A 1 69 ? 4.613 19.406 5.316 1 96.31 69 PHE A C 1
ATOM 509 O O . PHE A 1 69 ? 4.23 19.391 6.488 1 96.31 69 PHE A O 1
ATOM 516 N N . MET A 1 70 ? 3.98 19.953 4.32 1 97.88 70 MET A N 1
ATOM 517 C CA . MET A 1 70 ? 2.559 20.266 4.414 1 97.88 70 MET A CA 1
ATOM 518 C C . MET A 1 70 ? 1.728 19.281 3.596 1 97.88 70 MET A C 1
ATOM 520 O O . MET A 1 70 ? 1.867 19.203 2.375 1 97.88 70 MET A O 1
ATOM 524 N N . VAL A 1 71 ? 0.89 18.578 4.27 1 98.31 71 VAL A N 1
ATOM 525 C CA . VAL A 1 71 ? 0.211 17.469 3.592 1 98.31 71 VAL A CA 1
ATOM 526 C C . VAL A 1 71 ? -1.292 17.562 3.848 1 98.31 71 VAL A C 1
ATOM 528 O O . VAL A 1 71 ? -1.723 17.844 4.969 1 98.31 71 VAL A O 1
ATOM 531 N N . ASP A 1 72 ? -2.076 17.422 2.807 1 98.56 72 ASP A N 1
ATOM 532 C CA . ASP A 1 72 ? -3.51 17.219 2.996 1 98.56 72 ASP A CA 1
ATOM 533 C C . ASP A 1 72 ? -3.805 15.789 3.441 1 98.56 72 ASP A C 1
ATOM 535 O O . ASP A 1 72 ? -3.434 14.836 2.76 1 98.56 72 ASP A O 1
ATOM 539 N N . LEU A 1 73 ? -4.438 15.703 4.555 1 98.81 73 LEU A N 1
ATOM 540 C CA . LEU A 1 73 ? -4.762 14.398 5.121 1 98.81 73 LEU A CA 1
ATOM 541 C C . LEU A 1 73 ? -6.27 14.211 5.238 1 98.81 73 LEU A C 1
ATOM 543 O O . LEU A 1 73 ? -6.934 14.945 5.984 1 98.81 73 LEU A O 1
ATOM 547 N N . ILE A 1 74 ? -6.773 13.227 4.492 1 98.62 74 ILE A N 1
ATOM 548 C CA . ILE A 1 74 ? -8.195 12.906 4.547 1 98.62 74 ILE A CA 1
ATOM 549 C C . ILE A 1 74 ? -8.5 12.117 5.82 1 98.62 74 ILE A C 1
ATOM 551 O O . ILE A 1 74 ? -7.789 11.172 6.152 1 98.62 74 ILE A O 1
ATOM 555 N N . CYS A 1 75 ? -9.562 12.508 6.492 1 98.56 75 CYS A N 1
ATOM 556 C CA . CYS A 1 75 ? -9.875 11.867 7.762 1 98.56 75 CYS A CA 1
ATOM 557 C C . CYS A 1 75 ? -10.664 10.586 7.543 1 98.56 75 CYS A C 1
ATOM 559 O O . CYS A 1 75 ? -11.734 10.602 6.922 1 98.56 75 CYS A O 1
ATOM 561 N N . LEU A 1 76 ? -10.164 9.492 8.094 1 97.5 76 LEU A N 1
ATOM 562 C CA . LEU A 1 76 ? -10.805 8.188 8.016 1 97.5 76 LEU A CA 1
ATOM 563 C C . LEU A 1 76 ? -10.789 7.492 9.375 1 97.5 76 LEU A C 1
ATOM 565 O O . LEU A 1 76 ? -9.984 7.836 10.242 1 97.5 76 LEU A O 1
ATOM 569 N N . PRO A 1 77 ? -11.719 6.547 9.562 1 96.5 77 PRO A N 1
ATOM 570 C CA . PRO A 1 77 ? -11.648 5.742 10.781 1 96.5 77 PRO A CA 1
ATOM 571 C C . PRO A 1 77 ? -10.562 4.664 10.719 1 96.5 77 PRO A C 1
ATOM 573 O O . PRO A 1 77 ? -10.875 3.473 10.75 1 96.5 77 PRO A O 1
ATOM 576 N N . LEU A 1 78 ? -9.352 5.078 10.711 1 96.5 78 LEU A N 1
ATOM 577 C CA . LEU A 1 78 ? -8.242 4.129 10.68 1 96.5 78 LEU A CA 1
ATOM 578 C C . LEU A 1 78 ? -8.117 3.387 12 1 96.5 78 LEU A C 1
ATOM 580 O O . LEU A 1 78 ? -8.344 3.969 13.07 1 96.5 78 LEU A O 1
ATOM 584 N N . SER A 1 79 ? -7.742 2.146 11.812 1 91.94 79 SER A N 1
ATOM 585 C CA . SER A 1 79 ? -7.492 1.319 12.992 1 91.94 79 SER A CA 1
ATOM 586 C C . SER A 1 79 ? -6.008 1.008 13.141 1 91.94 79 SER A C 1
ATOM 588 O O . SER A 1 79 ? -5.359 0.578 12.18 1 91.94 79 SER A O 1
ATOM 590 N N . GLN A 1 80 ? -5.406 1.316 14.305 1 91.75 80 GLN A N 1
ATOM 591 C CA . GLN A 1 80 ? -4.051 0.951 14.695 1 91.75 80 GLN A CA 1
ATOM 592 C C . GLN A 1 80 ? -3.016 1.799 13.961 1 91.75 80 GLN A C 1
ATOM 594 O O . GLN A 1 80 ? -1.819 1.503 14 1 91.75 80 GLN A O 1
ATOM 599 N N . LEU A 1 81 ? -3.402 2.756 13.242 1 95.56 81 LEU A N 1
ATOM 600 C CA . LEU A 1 81 ? -2.559 3.699 12.516 1 95.56 81 LEU A CA 1
ATOM 601 C C . LEU A 1 81 ? -3 5.137 12.781 1 95.56 81 LEU A C 1
ATOM 603 O O . LEU A 1 81 ? -4.191 5.402 12.945 1 95.56 81 LEU A O 1
ATOM 607 N N . ASP A 1 82 ? -2.02 6.012 12.781 1 97.81 82 ASP A N 1
ATOM 608 C CA . ASP A 1 82 ? -2.348 7.434 12.867 1 97.81 82 ASP A CA 1
ATOM 609 C C . ASP A 1 82 ? -2.482 8.047 11.477 1 97.81 82 ASP A C 1
ATOM 611 O O . ASP A 1 82 ? -3.445 8.766 11.203 1 97.81 82 ASP A O 1
ATOM 615 N N . VAL A 1 83 ? -1.506 7.699 10.625 1 98.12 83 VAL A N 1
ATOM 616 C CA . VAL A 1 83 ? -1.417 8.344 9.312 1 98.12 83 VAL A CA 1
ATOM 617 C C . VAL A 1 83 ? -1.013 7.312 8.266 1 98.12 83 VAL A C 1
ATOM 619 O O . VAL A 1 83 ? -0.209 6.418 8.531 1 98.12 83 VAL A O 1
ATOM 622 N N . ILE A 1 84 ? -1.586 7.363 7.168 1 97.38 84 ILE A N 1
ATOM 623 C CA . ILE A 1 84 ? -1.151 6.688 5.949 1 97.38 84 ILE A CA 1
ATOM 624 C C . ILE A 1 84 ? -0.673 7.719 4.93 1 97.38 84 ILE A C 1
ATOM 626 O O . ILE A 1 84 ? -1.405 8.648 4.59 1 97.38 84 ILE A O 1
ATOM 630 N N . LEU A 1 85 ? 0.548 7.621 4.523 1 97.5 85 LEU A N 1
ATOM 631 C CA . LEU A 1 85 ? 1.047 8.43 3.42 1 97.5 85 LEU A CA 1
ATOM 632 C C . LEU A 1 85 ? 0.993 7.66 2.107 1 97.5 85 LEU A C 1
ATOM 634 O O . LEU A 1 85 ? 1.734 6.691 1.921 1 97.5 85 LEU A O 1
ATOM 638 N N . GLY A 1 86 ? 0.076 8.125 1.229 1 96.88 86 GLY A N 1
ATOM 639 C CA . GLY A 1 86 ? -0.179 7.422 -0.021 1 96.88 86 GLY A CA 1
ATOM 640 C C . GLY A 1 86 ? 0.636 7.961 -1.182 1 96.88 86 GLY A C 1
ATOM 641 O O . GLY A 1 86 ? 1.602 8.703 -0.979 1 96.88 86 GLY A O 1
ATOM 642 N N . MET A 1 87 ? 0.24 7.566 -2.375 1 96.31 87 MET A N 1
ATOM 643 C CA . MET A 1 87 ? 0.976 7.863 -3.602 1 96.31 87 MET A CA 1
ATOM 644 C C . MET A 1 87 ? 0.966 9.359 -3.895 1 96.31 87 MET A C 1
ATOM 646 O O . MET A 1 87 ? 1.908 9.883 -4.488 1 96.31 87 MET A O 1
ATOM 650 N N . ASP A 1 88 ? -0.035 10.062 -3.496 1 96.75 88 ASP A N 1
ATOM 651 C CA . ASP A 1 88 ? -0.041 11.516 -3.672 1 96.75 88 ASP A CA 1
ATOM 652 C C . ASP A 1 88 ? 1.175 12.156 -3.004 1 96.75 88 ASP A C 1
ATOM 654 O O . ASP A 1 88 ? 1.868 12.969 -3.613 1 96.75 88 ASP A O 1
ATOM 658 N N . TRP A 1 89 ? 1.48 11.688 -1.855 1 96.5 89 TRP A N 1
ATOM 659 C CA . TRP A 1 89 ? 2.629 12.219 -1.123 1 96.5 89 TRP A CA 1
ATOM 660 C C . TRP A 1 89 ? 3.92 11.555 -1.586 1 96.5 89 TRP A C 1
ATOM 662 O O . TRP A 1 89 ? 4.922 12.227 -1.829 1 96.5 89 TRP A O 1
ATOM 672 N N . LEU A 1 90 ? 3.916 10.258 -1.706 1 94.75 90 LEU A N 1
ATOM 673 C CA . LEU A 1 90 ? 5.105 9.492 -2.076 1 94.75 90 LEU A CA 1
ATOM 674 C C . LEU A 1 90 ? 5.672 9.984 -3.404 1 94.75 90 LEU A C 1
ATOM 676 O O . LEU A 1 90 ? 6.879 10.219 -3.521 1 94.75 90 LEU A O 1
ATOM 680 N N . SER A 1 91 ? 4.773 10.117 -4.371 1 93.38 91 SER A N 1
ATOM 681 C CA . SER A 1 91 ? 5.219 10.531 -5.699 1 93.38 91 SER A CA 1
ATOM 682 C C . SER A 1 91 ? 5.668 11.992 -5.703 1 93.38 91 SER A C 1
ATOM 684 O O . SER A 1 91 ? 6.73 12.312 -6.234 1 93.38 91 SER A O 1
ATOM 686 N N . SER A 1 92 ? 4.949 12.859 -5.059 1 93.75 92 SER A N 1
ATOM 687 C CA . SER A 1 92 ? 5.25 14.289 -5.055 1 93.75 92 SER A CA 1
ATOM 688 C C . SER A 1 92 ? 6.57 14.578 -4.352 1 93.75 92 SER A C 1
ATOM 690 O O . SER A 1 92 ? 7.266 15.539 -4.691 1 93.75 92 SER A O 1
ATOM 692 N N . ASN A 1 93 ? 6.941 13.75 -3.428 1 91.94 93 ASN A N 1
ATOM 693 C CA . ASN A 1 93 ? 8.18 13.969 -2.684 1 91.94 93 ASN A CA 1
ATOM 694 C C . ASN A 1 93 ? 9.305 13.07 -3.195 1 91.94 93 ASN A C 1
ATOM 696 O O . ASN A 1 93 ? 10.344 12.945 -2.545 1 91.94 93 ASN A O 1
ATOM 700 N N . HIS A 1 94 ? 9.07 12.492 -4.332 1 89.38 94 HIS A N 1
ATOM 701 C CA . HIS A 1 94 ? 10.078 11.703 -5.039 1 89.38 94 HIS A CA 1
ATOM 702 C C . HIS A 1 94 ? 10.664 10.625 -4.133 1 89.38 94 HIS A C 1
ATOM 704 O O . HIS A 1 94 ? 11.883 10.492 -4.035 1 89.38 94 HIS A O 1
ATOM 710 N N . VAL A 1 95 ? 9.812 9.867 -3.512 1 89.38 95 VAL A N 1
ATOM 711 C CA . VAL A 1 95 ? 10.219 8.859 -2.533 1 89.38 95 VAL A CA 1
ATOM 712 C C . VAL A 1 95 ? 10.57 7.559 -3.246 1 89.38 95 VAL A C 1
ATOM 714 O O . VAL A 1 95 ? 9.875 7.141 -4.172 1 89.38 95 VAL A O 1
ATOM 717 N N . LEU A 1 96 ? 11.695 7.035 -2.855 1 87.44 96 LEU A N 1
ATOM 718 C CA . LEU A 1 96 ? 12.023 5.641 -3.129 1 87.44 96 LEU A CA 1
ATOM 719 C C . LEU A 1 96 ? 11.766 4.77 -1.903 1 87.44 96 LEU A C 1
ATOM 721 O O . LEU A 1 96 ? 12.234 5.078 -0.807 1 87.44 96 LEU A O 1
ATOM 725 N N . LEU A 1 97 ? 10.945 3.812 -2.102 1 89.75 97 LEU A N 1
ATOM 726 C CA . LEU A 1 97 ? 10.688 2.865 -1.021 1 89.75 97 LEU A CA 1
ATOM 727 C C . LEU A 1 97 ? 11.578 1.635 -1.152 1 89.75 97 LEU A C 1
ATOM 729 O O . LEU A 1 97 ? 11.484 0.899 -2.137 1 89.75 97 LEU A O 1
ATOM 733 N N . ASN A 1 98 ? 12.445 1.502 -0.182 1 87.06 98 ASN A N 1
ATOM 734 C CA . ASN A 1 98 ? 13.258 0.292 -0.093 1 87.06 98 ASN A CA 1
ATOM 735 C C . ASN A 1 98 ? 12.555 -0.796 0.712 1 87.06 98 ASN A C 1
ATOM 737 O O . ASN A 1 98 ? 12.539 -0.752 1.944 1 87.06 98 ASN A O 1
ATOM 741 N N . CYS A 1 99 ? 12.062 -1.792 0.039 1 90.19 99 CYS A N 1
ATOM 742 C CA . CYS A 1 99 ? 11.219 -2.783 0.692 1 90.19 99 CYS A CA 1
ATOM 743 C C . CYS A 1 99 ? 12.055 -3.83 1.414 1 90.19 99 CYS A C 1
ATOM 745 O O . CYS A 1 99 ? 11.57 -4.512 2.314 1 90.19 99 CYS A O 1
ATOM 747 N N . THR A 1 100 ? 13.297 -3.922 1.038 1 86.25 100 THR A N 1
ATOM 748 C CA . THR A 1 100 ? 14.18 -4.875 1.7 1 86.25 100 THR A CA 1
ATOM 749 C C . THR A 1 100 ? 14.438 -4.457 3.146 1 86.25 100 THR A C 1
ATOM 751 O O . THR A 1 100 ? 14.242 -5.25 4.07 1 86.25 100 THR A O 1
ATOM 754 N N . ASP A 1 101 ? 14.812 -3.225 3.293 1 84.12 101 ASP A N 1
ATOM 755 C CA . ASP A 1 101 ? 15.141 -2.77 4.641 1 84.12 101 ASP A CA 1
ATOM 756 C C . ASP A 1 101 ? 14 -1.958 5.242 1 84.12 101 ASP A C 1
ATOM 758 O O . ASP A 1 101 ? 14.125 -1.421 6.344 1 84.12 101 ASP A O 1
ATOM 762 N N . LYS A 1 102 ? 12.852 -1.849 4.512 1 88 102 LYS A N 1
ATOM 763 C CA . LYS A 1 102 ? 11.672 -1.129 4.984 1 88 102 LYS A CA 1
ATOM 764 C C . LYS A 1 102 ? 12.016 0.312 5.348 1 88 102 LYS A C 1
ATOM 766 O O . LYS A 1 102 ? 11.797 0.74 6.48 1 88 102 LYS A O 1
ATOM 771 N N . SER A 1 103 ? 12.469 0.984 4.305 1 88.12 103 SER A N 1
ATOM 772 C CA . SER A 1 103 ? 12.836 2.385 4.492 1 88.12 103 SER A CA 1
ATOM 773 C C . SER A 1 103 ? 12.406 3.232 3.299 1 88.12 103 SER A C 1
ATOM 775 O O . SER A 1 103 ? 12.18 2.705 2.207 1 88.12 103 SER A O 1
ATOM 777 N N . ILE A 1 104 ? 12.219 4.484 3.572 1 88.5 104 ILE A N 1
ATOM 778 C CA . ILE A 1 104 ? 11.977 5.418 2.479 1 88.5 104 ILE A CA 1
ATOM 779 C C . ILE A 1 104 ? 13.211 6.301 2.275 1 88.5 104 ILE A C 1
ATOM 781 O O . ILE A 1 104 ? 13.883 6.668 3.24 1 88.5 104 ILE A O 1
ATOM 785 N N . VAL A 1 105 ? 13.555 6.543 1.103 1 82.81 105 VAL A N 1
ATOM 786 C CA . VAL A 1 105 ? 14.648 7.434 0.716 1 82.81 105 VAL A CA 1
ATOM 787 C C . VAL A 1 105 ? 14.094 8.586 -0.119 1 82.81 105 VAL A C 1
ATOM 789 O O . VAL A 1 105 ? 13.312 8.375 -1.045 1 82.81 105 VAL A O 1
ATOM 792 N N . PHE A 1 106 ? 14.484 9.828 0.448 1 81.56 106 PHE A N 1
ATOM 793 C CA . PHE A 1 106 ? 14.086 11.023 -0.294 1 81.56 106 PHE A CA 1
ATOM 794 C C . PHE A 1 106 ? 15.102 11.336 -1.385 1 81.56 106 PHE A C 1
ATOM 796 O O . PHE A 1 106 ? 16.312 11.273 -1.152 1 81.56 106 PHE A O 1
ATOM 803 N N . GLY A 1 107 ? 14.906 11.641 -2.625 1 68.56 107 GLY A N 1
ATOM 804 C CA . GLY A 1 107 ? 15.938 12.188 -3.486 1 68.56 107 GLY A CA 1
ATOM 805 C C . GLY A 1 107 ? 15.719 11.875 -4.953 1 68.56 107 GLY A C 1
ATOM 806 O O . GLY A 1 107 ? 14.969 10.961 -5.293 1 68.56 107 GLY A O 1
ATOM 807 N N . GLU A 1 108 ? 15.992 12.789 -5.891 1 55.56 108 GLU A N 1
ATOM 808 C CA . GLU A 1 108 ? 16.094 12.805 -7.344 1 55.56 108 GLU A CA 1
ATOM 809 C C . GLU A 1 108 ? 17.094 11.766 -7.84 1 55.56 108 GLU A C 1
ATOM 811 O O . GLU A 1 108 ? 17.312 11.633 -9.047 1 55.56 108 GLU A O 1
ATOM 816 N N . LEU A 1 109 ? 17.828 11.289 -7.109 1 50.31 109 LEU A N 1
ATOM 817 C CA . LEU A 1 109 ? 18.953 10.547 -7.672 1 50.31 109 LEU A CA 1
ATOM 818 C C . LEU A 1 109 ? 18.469 9.297 -8.398 1 50.31 109 LEU A C 1
ATOM 820 O O . LEU A 1 109 ? 19.281 8.5 -8.875 1 50.31 109 LEU A O 1
ATOM 824 N N . ILE A 1 110 ? 17.297 9.039 -8.461 1 52.5 110 ILE A N 1
ATOM 825 C CA . ILE A 1 110 ? 16.719 7.906 -9.172 1 52.5 110 ILE A CA 1
ATOM 826 C C . ILE A 1 110 ? 17.359 7.781 -10.547 1 52.5 110 ILE A C 1
ATOM 828 O O . ILE A 1 110 ? 17.422 6.688 -11.117 1 52.5 110 ILE A O 1
ATOM 832 N N . GLU A 1 111 ? 17.781 8.898 -10.938 1 52.03 111 GLU A N 1
ATOM 833 C CA . GLU A 1 111 ? 18.406 8.773 -12.25 1 52.03 111 GLU A CA 1
ATOM 834 C C . GLU A 1 111 ? 19.5 7.707 -12.234 1 52.03 111 GLU A C 1
ATOM 836 O O . GLU A 1 111 ? 19.672 6.98 -13.219 1 52.03 111 GLU A O 1
ATOM 841 N N . LYS A 1 112 ? 20.172 7.703 -11.164 1 51.56 112 LYS A N 1
ATOM 842 C CA . LYS A 1 112 ? 21.312 6.789 -11.219 1 51.56 112 LYS A CA 1
ATOM 843 C C . LYS A 1 112 ? 20.859 5.344 -11.031 1 51.56 112 LYS A C 1
ATOM 845 O O . LYS A 1 112 ? 21.469 4.426 -11.586 1 51.56 112 LYS A O 1
ATOM 850 N N . VAL A 1 113 ? 19.812 5.145 -10.328 1 54.03 113 VAL A N 1
ATOM 851 C CA . VAL A 1 113 ? 19.438 3.77 -10.023 1 54.03 113 VAL A CA 1
ATOM 852 C C . VAL A 1 113 ? 18.797 3.127 -11.25 1 54.03 113 VAL A C 1
ATOM 854 O O . VAL A 1 113 ? 19.031 1.951 -11.539 1 54.03 113 VAL A O 1
ATOM 857 N N . SER A 1 114 ? 17.953 3.883 -11.914 1 54.06 114 SER A N 1
ATOM 858 C CA . SER A 1 114 ? 17.109 3.291 -12.945 1 54.06 114 SER A CA 1
ATOM 859 C C . SER A 1 114 ? 17.938 2.779 -14.117 1 54.06 114 SER A C 1
ATOM 861 O O . SER A 1 114 ? 17.5 1.871 -14.836 1 54.06 114 SER A O 1
ATOM 863 N N . LYS A 1 115 ? 19.109 3.389 -14.336 1 53.88 115 LYS A N 1
ATOM 864 C CA . LYS A 1 115 ? 19.766 3.08 -15.602 1 53.88 115 LYS A CA 1
ATOM 865 C C . LYS A 1 115 ? 20.297 1.647 -15.617 1 53.88 115 LYS A C 1
ATOM 867 O O . LYS A 1 115 ? 20.391 1.023 -16.672 1 53.88 115 LYS A O 1
ATOM 872 N N . ASP A 1 116 ? 20.484 1.176 -14.422 1 52.75 116 ASP A N 1
ATOM 873 C CA . ASP A 1 116 ? 21.188 -0.103 -14.445 1 52.75 116 ASP A CA 1
ATOM 874 C C . ASP A 1 116 ? 20.281 -1.244 -14.016 1 52.75 116 ASP A C 1
ATOM 876 O O . ASP A 1 116 ? 20.703 -2.395 -13.922 1 52.75 116 ASP A O 1
ATOM 880 N N . PHE A 1 117 ? 18.953 -0.792 -13.664 1 56.5 117 PHE A N 1
ATOM 881 C CA . PHE A 1 117 ? 18.156 -1.879 -13.102 1 56.5 117 PHE A CA 1
ATOM 882 C C . PHE A 1 117 ? 16.828 -2.02 -13.852 1 56.5 117 PHE A C 1
ATOM 884 O O . PHE A 1 117 ? 16.344 -1.056 -14.445 1 56.5 117 PHE A O 1
ATOM 891 N N . LEU A 1 118 ? 16.469 -3.277 -13.945 1 50.34 118 LEU A N 1
ATOM 892 C CA . LEU A 1 118 ? 15.164 -3.545 -14.555 1 50.34 118 LEU A CA 1
ATOM 893 C C . LEU A 1 118 ? 14.062 -2.773 -13.836 1 50.34 118 LEU A C 1
ATOM 895 O O . LEU A 1 118 ? 13.938 -2.85 -12.617 1 50.34 118 LEU A O 1
ATOM 899 N N . ARG A 1 119 ? 13.5 -1.874 -14.508 1 59.81 119 ARG A N 1
ATOM 900 C CA . ARG A 1 119 ? 12.391 -1.047 -14.039 1 59.81 119 ARG A CA 1
ATOM 901 C C . ARG A 1 119 ? 11.062 -1.553 -14.586 1 59.81 119 ARG A C 1
ATOM 903 O O . ARG A 1 119 ? 10.938 -1.82 -15.781 1 59.81 119 ARG A O 1
ATOM 910 N N . VAL A 1 120 ? 10.203 -2.025 -13.711 1 59.72 120 VAL A N 1
ATOM 911 C CA . VAL A 1 120 ? 8.836 -2.387 -14.086 1 59.72 120 VAL A CA 1
ATOM 912 C C . VAL A 1 120 ? 7.871 -1.289 -13.648 1 59.72 120 VAL A C 1
ATOM 914 O O . VAL A 1 120 ? 7.746 -1.003 -12.453 1 59.72 120 VAL A O 1
ATOM 917 N N . MET A 1 121 ? 7.266 -0.602 -14.672 1 58.88 121 MET A N 1
ATOM 918 C CA . MET A 1 121 ? 6.328 0.483 -14.391 1 58.88 121 MET A CA 1
ATOM 919 C C . MET A 1 121 ? 4.98 -0.064 -13.938 1 58.88 121 MET A C 1
ATOM 921 O O . MET A 1 121 ? 4.566 -1.141 -14.367 1 58.88 121 MET A O 1
ATOM 925 N N . PHE A 1 122 ? 4.465 0.527 -12.828 1 50.66 122 PHE A N 1
ATOM 926 C CA . PHE A 1 122 ? 3.102 0.172 -12.445 1 50.66 122 PHE A CA 1
ATOM 927 C C . PHE A 1 122 ? 2.201 1.401 -12.445 1 50.66 122 PHE A C 1
ATOM 929 O O . PHE A 1 122 ? 2.686 2.533 -12.375 1 50.66 122 PHE A O 1
ATOM 936 N N . TRP A 1 123 ? 0.819 1.347 -12.992 1 49.34 123 TRP A N 1
ATOM 937 C CA . TRP A 1 123 ? -0.166 2.422 -13.055 1 49.34 123 TRP A CA 1
ATOM 938 C C . TRP A 1 123 ? -1.133 2.35 -11.883 1 49.34 123 TRP A C 1
ATOM 940 O O . TRP A 1 123 ? -1.377 1.272 -11.336 1 49.34 123 TRP A O 1
ATOM 950 N N . MET B 1 1 ? 5.184 -5.797 -17.656 1 88.25 1 MET B N 1
ATOM 951 C CA . MET B 1 1 ? 3.916 -6.52 -17.609 1 88.25 1 MET B CA 1
ATOM 952 C C . MET B 1 1 ? 4.035 -7.777 -16.75 1 88.25 1 MET B C 1
ATOM 954 O O . MET B 1 1 ? 5.129 -8.32 -16.578 1 88.25 1 MET B O 1
ATOM 958 N N . CYS B 1 2 ? 2.887 -8.086 -16.109 1 93.31 2 CYS B N 1
ATOM 959 C CA . CYS B 1 2 ? 2.818 -9.234 -15.219 1 93.31 2 CYS B CA 1
ATOM 960 C C . CYS B 1 2 ? 1.886 -10.305 -15.781 1 93.31 2 CYS B C 1
ATOM 962 O O . CYS B 1 2 ? 0.797 -9.992 -16.266 1 93.31 2 CYS B O 1
ATOM 964 N N . PHE B 1 3 ? 2.361 -11.602 -15.68 1 96.5 3 PHE B N 1
ATOM 965 C CA . PHE B 1 3 ? 1.602 -12.68 -16.297 1 96.5 3 PHE B CA 1
ATOM 966 C C . PHE B 1 3 ? 1.507 -13.883 -15.375 1 96.5 3 PHE B C 1
ATOM 968 O O . PHE B 1 3 ? 2.455 -14.195 -14.648 1 96.5 3 PHE B O 1
ATOM 975 N N . ILE B 1 4 ? 0.408 -14.531 -15.414 1 97.75 4 ILE B N 1
ATOM 976 C CA . ILE B 1 4 ? 0.257 -15.906 -14.953 1 97.75 4 ILE B CA 1
ATOM 977 C C . ILE B 1 4 ? -0.248 -16.781 -16.094 1 97.75 4 ILE B C 1
ATOM 979 O O . ILE B 1 4 ? -1.236 -16.453 -16.75 1 97.75 4 ILE B O 1
ATOM 983 N N . ASN B 1 5 ? 0.492 -17.859 -16.391 1 96.38 5 ASN B N 1
ATOM 984 C CA . ASN B 1 5 ? 0.134 -18.766 -17.484 1 96.38 5 ASN B CA 1
ATOM 985 C C . ASN B 1 5 ? -0.066 -18 -18.781 1 96.38 5 ASN B C 1
ATOM 987 O O . ASN B 1 5 ? -1.057 -18.219 -19.484 1 96.38 5 ASN B O 1
ATOM 991 N N . GLY B 1 6 ? 0.792 -17.047 -19.031 1 95.62 6 GLY B N 1
ATOM 992 C CA . GLY B 1 6 ? 0.778 -16.328 -20.297 1 95.62 6 GLY B CA 1
ATOM 993 C C . GLY B 1 6 ? -0.312 -15.273 -20.375 1 95.62 6 GLY B C 1
ATOM 994 O O . GLY B 1 6 ? -0.44 -14.57 -21.375 1 95.62 6 GLY B O 1
ATOM 995 N N . THR B 1 7 ? -1.125 -15.102 -19.344 1 97.38 7 THR B N 1
ATOM 996 C CA . THR B 1 7 ? -2.199 -14.117 -19.312 1 97.38 7 THR B CA 1
ATOM 997 C C . THR B 1 7 ? -1.755 -12.852 -18.578 1 97.38 7 THR B C 1
ATOM 999 O O . THR B 1 7 ? -1.206 -12.938 -17.469 1 97.38 7 THR B O 1
ATOM 1002 N N . SER B 1 8 ? -1.964 -11.688 -19.219 1 96.88 8 SER B N 1
ATOM 1003 C CA . SER B 1 8 ? -1.613 -10.406 -18.594 1 96.88 8 SER B CA 1
ATOM 1004 C C . SER B 1 8 ? -2.525 -10.094 -17.422 1 96.88 8 SER B C 1
ATOM 1006 O O . SER B 1 8 ? -3.736 -10.312 -17.484 1 96.88 8 SER B O 1
ATOM 1008 N N . LEU B 1 9 ? -1.944 -9.562 -16.406 1 96.56 9 LEU B N 1
ATOM 1009 C CA . LEU B 1 9 ? -2.662 -9.32 -15.156 1 96.56 9 LEU B CA 1
ATOM 1010 C C . LEU B 1 9 ? -2.643 -7.844 -14.797 1 96.56 9 LEU B C 1
ATOM 1012 O O . LEU B 1 9 ? -1.685 -7.133 -15.117 1 96.56 9 LEU B O 1
ATOM 1016 N N . ILE B 1 10 ? -3.65 -7.43 -14.148 1 96.06 10 ILE B N 1
ATOM 1017 C CA . ILE B 1 10 ? -3.645 -6.152 -13.445 1 96.06 10 ILE B CA 1
ATOM 1018 C C . ILE B 1 10 ? -3.088 -6.344 -12.039 1 96.06 10 ILE B C 1
ATOM 1020 O O . ILE B 1 10 ? -3.715 -6.996 -11.203 1 96.06 10 ILE B O 1
ATOM 1024 N N . VAL B 1 11 ? -1.908 -5.719 -11.828 1 96.19 11 VAL B N 1
ATOM 1025 C CA . VAL B 1 11 ? -1.197 -5.984 -10.578 1 96.19 11 VAL B CA 1
ATOM 1026 C C . VAL B 1 11 ? -1.001 -4.676 -9.812 1 96.19 11 VAL B C 1
ATOM 1028 O O . VAL B 1 11 ? -0.731 -3.633 -10.406 1 96.19 11 VAL B O 1
ATOM 1031 N N . LEU B 1 12 ? -1.165 -4.75 -8.547 1 94.94 12 LEU B N 1
ATOM 1032 C CA . LEU B 1 12 ? -0.822 -3.666 -7.625 1 94.94 12 LEU B CA 1
ATOM 1033 C C . LEU B 1 12 ? 0.37 -4.051 -6.758 1 94.94 12 LEU B C 1
ATOM 1035 O O . LEU B 1 12 ? 0.355 -5.094 -6.102 1 94.94 12 LEU B O 1
ATOM 1039 N N . TYR B 1 13 ? 1.473 -3.33 -6.863 1 95.5 13 TYR B N 1
ATOM 1040 C CA . TYR B 1 13 ? 2.561 -3.438 -5.898 1 95.5 13 TYR B CA 1
ATOM 1041 C C . TYR B 1 13 ? 2.268 -2.609 -4.652 1 95.5 13 TYR B C 1
ATOM 1043 O O . TYR B 1 13 ? 2.229 -1.378 -4.715 1 95.5 13 TYR B O 1
ATOM 1051 N N . ASP B 1 14 ? 2.084 -3.33 -3.566 1 94.06 14 ASP B N 1
ATOM 1052 C CA . ASP B 1 14 ? 1.451 -2.697 -2.412 1 94.06 14 ASP B CA 1
ATOM 1053 C C . ASP B 1 14 ? 2.32 -2.832 -1.165 1 94.06 14 ASP B C 1
ATOM 1055 O O . ASP B 1 14 ? 2.297 -3.867 -0.495 1 94.06 14 ASP B O 1
ATOM 1059 N N . SER B 1 15 ? 2.963 -1.702 -0.783 1 94.56 15 SER B N 1
ATOM 1060 C CA . SER B 1 15 ? 3.816 -1.704 0.4 1 94.56 15 SER B CA 1
ATOM 1061 C C . SER B 1 15 ? 2.988 -1.699 1.681 1 94.56 15 SER B C 1
ATOM 1063 O O . SER B 1 15 ? 3.521 -1.899 2.773 1 94.56 15 SER B O 1
ATOM 1065 N N . GLY B 1 16 ? 1.726 -1.523 1.637 1 93.62 16 GLY B N 1
ATOM 1066 C CA . GLY B 1 16 ? 0.848 -1.562 2.795 1 93.62 16 GLY B CA 1
ATOM 1067 C C . GLY B 1 16 ? 0.281 -2.943 3.068 1 93.62 16 GLY B C 1
ATOM 1068 O O . GLY B 1 16 ? -0.269 -3.193 4.145 1 93.62 16 GLY B O 1
ATOM 1069 N N . ALA B 1 17 ? 0.408 -3.789 2.15 1 94.88 17 ALA B N 1
ATOM 1070 C CA . ALA B 1 17 ? -0.077 -5.16 2.299 1 94.88 17 ALA B CA 1
ATOM 1071 C C . ALA B 1 17 ? 1.023 -6.074 2.824 1 94.88 17 ALA B C 1
ATOM 1073 O O . ALA B 1 17 ? 2.117 -6.133 2.26 1 94.88 17 ALA B O 1
ATOM 1074 N N . THR B 1 18 ? 0.712 -6.816 3.836 1 95.38 18 THR B N 1
ATOM 1075 C CA . THR B 1 18 ? 1.698 -7.707 4.438 1 95.38 18 THR B CA 1
ATOM 1076 C C . THR B 1 18 ? 1.929 -8.93 3.555 1 95.38 18 THR B C 1
ATOM 1078 O O . THR B 1 18 ? 3.055 -9.422 3.443 1 95.38 18 THR B O 1
ATOM 1081 N N . HIS B 1 19 ? 0.855 -9.383 2.938 1 97.06 19 HIS B N 1
ATOM 1082 C CA . HIS B 1 19 ? 0.896 -10.586 2.111 1 97.06 19 HIS B CA 1
ATOM 1083 C C . HIS B 1 19 ? 0.49 -10.281 0.673 1 97.06 19 HIS B C 1
ATOM 1085 O O . HIS B 1 19 ? 0.043 -9.172 0.374 1 97.06 19 HIS B O 1
ATOM 1091 N N . SER B 1 20 ? 0.703 -11.211 -0.154 1 98.31 20 SER B N 1
ATOM 1092 C CA . SER B 1 20 ? 0.288 -11.125 -1.551 1 98.31 20 SER B CA 1
ATOM 1093 C C . SER B 1 20 ? -1.028 -11.859 -1.78 1 98.31 20 SER B C 1
ATOM 1095 O O . SER B 1 20 ? -1.308 -12.867 -1.124 1 98.31 20 SER B O 1
ATOM 1097 N N . PHE B 1 21 ? -1.791 -11.344 -2.756 1 98.38 21 PHE B N 1
ATOM 1098 C CA . PHE B 1 21 ? -3.162 -11.812 -2.92 1 98.38 21 PHE B CA 1
ATOM 1099 C C . PHE B 1 21 ? -3.506 -11.977 -4.395 1 98.38 21 PHE B C 1
ATOM 1101 O O . PHE B 1 21 ? -2.893 -11.344 -5.254 1 98.38 21 PHE B O 1
ATOM 1108 N N . ILE B 1 22 ? -4.496 -12.82 -4.629 1 98.75 22 ILE B N 1
ATOM 1109 C CA . ILE B 1 22 ? -5.059 -12.992 -5.961 1 98.75 22 ILE B CA 1
ATOM 1110 C C . ILE B 1 22 ? -6.586 -13 -5.887 1 98.75 22 ILE B C 1
ATOM 1112 O O . ILE B 1 22 ? -7.16 -13.484 -4.91 1 98.75 22 ILE B O 1
ATOM 1116 N N . SER B 1 23 ? -7.227 -12.453 -6.926 1 98.38 23 SER B N 1
ATOM 1117 C CA . SER B 1 23 ? -8.68 -12.383 -6.941 1 98.38 23 SER B CA 1
ATOM 1118 C C . SER B 1 23 ? -9.297 -13.75 -7.23 1 98.38 23 SER B C 1
ATOM 1120 O O . SER B 1 23 ? -8.734 -14.539 -7.984 1 98.38 23 SER B O 1
ATOM 1122 N N . HIS B 1 24 ? -10.516 -13.891 -6.668 1 97.88 24 HIS B N 1
ATOM 1123 C CA . HIS B 1 24 ? -11.266 -15.094 -7 1 97.88 24 HIS B CA 1
ATOM 1124 C C . HIS B 1 24 ? -11.539 -15.18 -8.5 1 97.88 24 HIS B C 1
ATOM 1126 O O . HIS B 1 24 ? -11.469 -16.266 -9.086 1 97.88 24 HIS B O 1
ATOM 1132 N N . ALA B 1 25 ? -11.852 -14.086 -9.055 1 97.44 25 ALA B N 1
ATOM 1133 C CA . ALA B 1 25 ? -12.148 -14.039 -10.484 1 97.44 25 ALA B CA 1
ATOM 1134 C C . ALA B 1 25 ? -10.953 -14.523 -11.305 1 97.44 25 ALA B C 1
ATOM 1136 O O . ALA B 1 25 ? -11.117 -15.312 -12.242 1 97.44 25 ALA B O 1
ATOM 1137 N N . CYS B 1 26 ? -9.742 -14.086 -10.969 1 98.19 26 CYS B N 1
ATOM 1138 C CA . CYS B 1 26 ? -8.523 -14.477 -11.68 1 98.19 26 CYS B CA 1
ATOM 1139 C C . CYS B 1 26 ? -8.25 -15.969 -11.516 1 98.19 26 CYS B C 1
ATOM 1141 O O . CYS B 1 26 ? -7.918 -16.656 -12.484 1 98.19 26 CYS B O 1
ATOM 1143 N N . VAL B 1 27 ? -8.375 -16.5 -10.305 1 98.5 27 VAL B N 1
ATOM 1144 C CA . VAL B 1 27 ? -8.172 -17.922 -10.016 1 98.5 27 VAL B CA 1
ATOM 1145 C C . VAL B 1 27 ? -9.086 -18.766 -10.898 1 98.5 27 VAL B C 1
ATOM 1147 O O . VAL B 1 27 ? -8.641 -19.734 -11.5 1 98.5 27 VAL B O 1
ATOM 1150 N N . SER B 1 28 ? -10.32 -18.344 -10.922 1 98.06 28 SER B N 1
ATOM 1151 C CA . SER B 1 28 ? -11.312 -19.078 -11.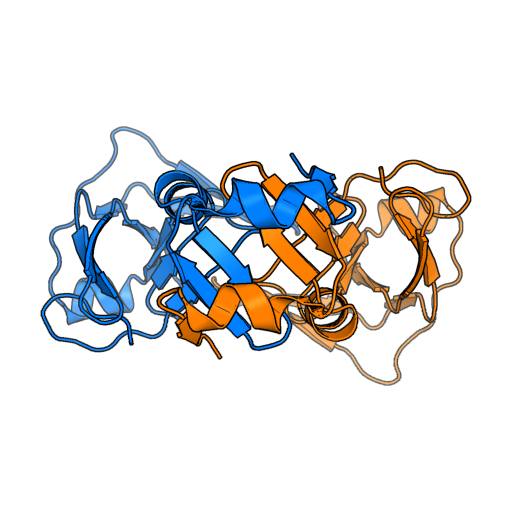711 1 98.06 28 SER B CA 1
ATOM 1152 C C . SER B 1 28 ? -11 -19 -13.203 1 98.06 28 SER B C 1
ATOM 1154 O O . SER B 1 28 ? -11.016 -20.016 -13.891 1 98.06 28 SER B O 1
ATOM 1156 N N . LYS B 1 29 ? -10.727 -17.859 -13.656 1 97.81 29 LYS B N 1
ATOM 1157 C CA . LYS B 1 29 ? -10.461 -17.609 -15.07 1 97.81 29 LYS B CA 1
ATOM 1158 C C . LYS B 1 29 ? -9.273 -18.438 -15.555 1 97.81 29 LYS B C 1
ATOM 1160 O O . LYS B 1 29 ? -9.305 -19 -16.641 1 97.81 29 LYS B O 1
ATOM 1165 N N . LEU B 1 30 ? -8.234 -18.516 -14.75 1 98.25 30 LEU B N 1
ATOM 1166 C CA . LEU B 1 30 ? -6.992 -19.156 -15.156 1 98.25 30 LEU B CA 1
ATOM 1167 C C . LEU B 1 30 ? -6.961 -20.609 -14.703 1 98.25 30 LEU B C 1
ATOM 1169 O O . LEU B 1 30 ? -5.988 -21.328 -14.969 1 98.25 30 LEU B O 1
ATOM 1173 N N . LYS B 1 31 ? -8.016 -21.031 -13.984 1 98 31 LYS B N 1
ATOM 1174 C CA . LYS B 1 31 ? -8.141 -22.406 -13.484 1 98 31 LYS B CA 1
ATOM 1175 C C . LYS B 1 31 ? -6.922 -22.797 -12.656 1 98 31 LYS B C 1
ATOM 1177 O O . LYS B 1 31 ? -6.34 -23.875 -12.875 1 98 31 LYS B O 1
ATOM 1182 N N . LEU B 1 32 ? -6.578 -21.922 -11.805 1 98.44 32 LEU B N 1
ATOM 1183 C CA . LEU B 1 32 ? -5.43 -22.188 -10.945 1 98.44 32 LEU B CA 1
ATOM 1184 C C . LEU B 1 32 ? -5.781 -23.203 -9.852 1 98.44 32 LEU B C 1
ATOM 1186 O O . LEU B 1 32 ? -6.93 -23.266 -9.414 1 98.44 32 LEU B O 1
ATOM 1190 N N . LEU B 1 33 ? -4.766 -23.969 -9.453 1 97.94 33 LEU B N 1
ATOM 1191 C CA . LEU B 1 33 ? -4.953 -24.875 -8.336 1 97.94 33 LEU B CA 1
ATOM 1192 C C . LEU B 1 33 ? -5.039 -24.109 -7.016 1 97.94 33 LEU B C 1
ATOM 1194 O O . LEU B 1 33 ? -4.188 -23.266 -6.723 1 97.94 33 LEU B O 1
ATOM 1198 N N . VAL B 1 34 ? -6.086 -24.375 -6.219 1 98.5 34 VAL B N 1
ATOM 1199 C CA . VAL B 1 34 ? -6.297 -23.719 -4.934 1 98.5 34 VAL B CA 1
ATOM 1200 C C . VAL B 1 34 ? -6.141 -24.734 -3.805 1 98.5 34 VAL B C 1
ATOM 1202 O O . VAL B 1 34 ? -6.699 -25.844 -3.869 1 98.5 34 VAL B O 1
ATOM 1205 N N . SER B 1 35 ? -5.309 -24.406 -2.902 1 98.12 35 SER B N 1
ATOM 1206 C CA . SER B 1 35 ? -5.172 -25.172 -1.677 1 98.12 35 SER B CA 1
ATOM 1207 C C . SER B 1 35 ? -5.902 -24.516 -0.515 1 98.12 35 SER B C 1
ATOM 1209 O O . SER B 1 35 ? -6.086 -23.297 -0.504 1 98.12 35 SER B O 1
ATOM 1211 N N . SER B 1 36 ? -6.312 -25.344 0.412 1 96.88 36 SER B N 1
ATOM 1212 C CA . SER B 1 36 ? -6.965 -24.812 1.604 1 96.88 36 SER B CA 1
ATOM 1213 C C . SER B 1 36 ? -6.047 -24.891 2.818 1 96.88 36 SER B C 1
ATOM 1215 O O . SER B 1 36 ? -5.477 -25.953 3.102 1 96.88 36 SER B O 1
ATOM 1217 N N . LEU B 1 37 ? -5.926 -23.719 3.422 1 94 37 LEU B N 1
ATOM 1218 C CA . LEU B 1 37 ? -5.199 -23.703 4.688 1 94 37 LEU B CA 1
ATOM 1219 C C . LEU B 1 37 ? -5.992 -24.422 5.777 1 94 37 LEU B C 1
ATOM 1221 O O . LEU B 1 37 ? -7.219 -24.516 5.695 1 94 37 LEU B O 1
ATOM 1225 N N . SER B 1 38 ? -5.258 -24.938 6.816 1 94.69 38 SER B N 1
ATOM 1226 C CA . SER B 1 38 ? -5.898 -25.641 7.922 1 94.69 38 SER B CA 1
ATOM 1227 C C . SER B 1 38 ? -6.57 -24.672 8.883 1 94.69 38 SER B C 1
ATOM 1229 O O . SER B 1 38 ? -7.227 -25.094 9.836 1 94.69 38 SER B O 1
ATOM 1231 N N . PHE B 1 39 ? -6.402 -23.484 8.688 1 93.69 39 PHE B N 1
ATOM 1232 C CA . PHE B 1 39 ? -7.004 -22.422 9.5 1 93.69 39 PHE B CA 1
ATOM 1233 C C . PHE B 1 39 ? -7.559 -21.312 8.617 1 93.69 39 PHE B C 1
ATOM 1235 O O . PHE B 1 39 ? -7.25 -21.25 7.422 1 93.69 39 PHE B O 1
ATOM 1242 N N . GLU B 1 40 ? -8.406 -20.531 9.266 1 95.31 40 GLU B N 1
ATOM 1243 C CA . GLU B 1 40 ? -8.938 -19.359 8.578 1 95.31 40 GLU B CA 1
ATOM 1244 C C . GLU B 1 40 ? -8.016 -18.156 8.773 1 95.31 40 GLU B C 1
ATOM 1246 O O . GLU B 1 40 ? -7.656 -17.812 9.906 1 95.31 40 GLU B O 1
ATOM 1251 N N . LEU B 1 41 ? -7.66 -17.625 7.695 1 95.31 41 LEU B N 1
ATOM 1252 C CA . LEU B 1 41 ? -6.871 -16.406 7.742 1 95.31 41 LEU B CA 1
ATOM 1253 C C . LEU B 1 41 ? -7.777 -15.18 7.742 1 95.31 41 LEU B C 1
ATOM 1255 O O . LEU B 1 41 ? -8.703 -15.078 6.93 1 95.31 41 LEU B O 1
ATOM 1259 N N . ILE B 1 42 ? -7.57 -14.297 8.688 1 95.81 42 ILE B N 1
ATOM 1260 C CA . ILE B 1 42 ? -8.305 -13.031 8.734 1 95.81 42 ILE B CA 1
ATOM 1261 C C . ILE B 1 42 ? -7.418 -11.906 8.203 1 95.81 42 ILE B C 1
ATOM 1263 O O . ILE B 1 42 ? -6.352 -11.633 8.758 1 95.81 42 ILE B O 1
ATOM 1267 N N . VAL B 1 43 ? -7.793 -11.344 7.121 1 94.5 43 VAL B N 1
ATOM 1268 C CA . VAL B 1 43 ? -7.098 -10.219 6.504 1 94.5 43 VAL B CA 1
ATOM 1269 C C . VAL B 1 43 ? -7.797 -8.914 6.883 1 94.5 43 VAL B C 1
ATOM 1271 O O . VAL B 1 43 ? -8.977 -8.719 6.574 1 94.5 43 VAL B O 1
ATOM 1274 N N . GLU B 1 44 ? -7.059 -8.023 7.496 1 93.38 44 GLU B N 1
ATOM 1275 C CA . GLU B 1 44 ? -7.625 -6.773 7.988 1 93.38 44 GLU B CA 1
ATOM 1276 C C . GLU B 1 44 ? -7.219 -5.598 7.105 1 93.38 44 GLU B C 1
ATOM 1278 O O . GLU B 1 44 ? -6.082 -5.539 6.629 1 93.38 44 GLU B O 1
ATOM 1283 N N . THR B 1 45 ? -8.133 -4.723 6.965 1 90.69 45 THR B N 1
ATOM 1284 C CA . THR B 1 45 ? -7.836 -3.457 6.305 1 90.69 45 THR B CA 1
ATOM 1285 C C . THR B 1 45 ? -7.605 -2.354 7.332 1 90.69 45 THR B C 1
ATOM 1287 O O . THR B 1 45 ? -7.945 -2.51 8.508 1 90.69 45 THR B O 1
ATOM 1290 N N . PRO B 1 46 ? -7.008 -1.221 6.941 1 91.38 46 PRO B N 1
ATOM 1291 C CA . PRO B 1 46 ? -6.738 -0.143 7.898 1 91.38 46 PRO B CA 1
ATOM 1292 C C . PRO B 1 46 ? -8.008 0.433 8.508 1 91.38 46 PRO B C 1
ATOM 1294 O O . PRO B 1 46 ? -7.953 1.11 9.539 1 91.38 46 PRO B O 1
ATOM 1297 N N . THR B 1 47 ? -9.203 0.232 7.898 1 89.81 47 THR B N 1
ATOM 1298 C CA . THR B 1 47 ? -10.438 0.786 8.43 1 89.81 47 THR B CA 1
ATOM 1299 C C . THR B 1 47 ? -11.227 -0.279 9.195 1 89.81 47 THR B C 1
ATOM 1301 O O . THR B 1 47 ? -12.445 -0.189 9.312 1 89.81 47 THR B O 1
ATOM 1304 N N . SER B 1 48 ? -10.688 -1.278 9.672 1 82.94 48 SER B N 1
ATOM 1305 C CA . SER B 1 48 ? -11.188 -2.293 10.594 1 82.94 48 SER B CA 1
ATOM 1306 C C . SER B 1 48 ? -12.062 -3.309 9.875 1 82.94 48 SER B C 1
ATOM 1308 O O . SER B 1 48 ? -12.625 -4.211 10.5 1 82.94 48 SER B O 1
ATOM 1310 N N . ASP B 1 49 ? -12.258 -3.15 8.633 1 88.38 49 ASP B N 1
ATOM 1311 C CA . ASP B 1 49 ? -12.898 -4.234 7.895 1 88.38 49 ASP B CA 1
ATOM 1312 C C . ASP B 1 49 ? -11.953 -5.434 7.758 1 88.38 49 ASP B C 1
ATOM 1314 O O . ASP B 1 49 ? -10.734 -5.277 7.812 1 88.38 49 ASP B O 1
ATOM 1318 N N . SER B 1 50 ? -12.578 -6.547 7.719 1 91.31 50 SER B N 1
ATOM 1319 C CA . SER B 1 50 ? -11.781 -7.758 7.574 1 91.31 50 SER B CA 1
ATOM 1320 C C . SER B 1 50 ? -12.445 -8.75 6.629 1 91.31 50 SER B C 1
ATOM 1322 O O . SER B 1 50 ? -13.664 -8.719 6.441 1 91.31 50 SER B O 1
ATOM 1324 N N . VAL B 1 51 ? -11.617 -9.508 6.02 1 93.62 51 VAL B N 1
ATOM 1325 C CA . VAL B 1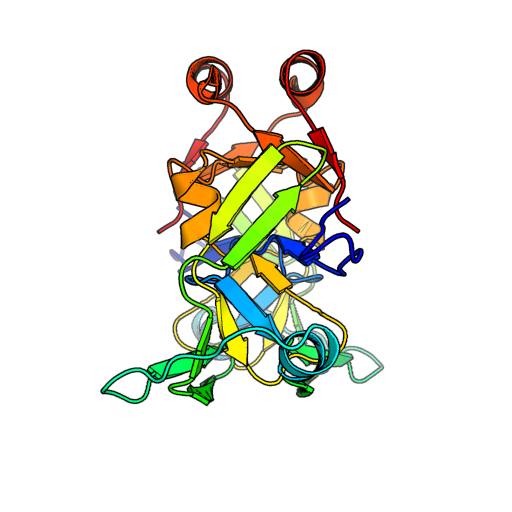 51 ? -12.07 -10.617 5.184 1 93.62 51 VAL B CA 1
ATOM 1326 C C . VAL B 1 51 ? -11.383 -11.906 5.621 1 93.62 51 VAL B C 1
ATOM 1328 O O . VAL B 1 51 ? -10.188 -11.914 5.926 1 93.62 51 VAL B O 1
ATOM 1331 N N . SER B 1 52 ? -12.188 -12.93 5.668 1 94.81 52 SER B N 1
ATOM 1332 C CA . SER B 1 52 ? -11.641 -14.234 6.039 1 94.81 52 SER B CA 1
ATOM 1333 C C . SER B 1 52 ? -11.492 -15.141 4.82 1 94.81 52 SER B C 1
ATOM 1335 O O . SER B 1 52 ? -12.32 -15.086 3.9 1 94.81 52 SER B O 1
ATOM 1337 N N . THR B 1 53 ? -10.461 -15.906 4.809 1 96.69 53 THR B N 1
ATOM 1338 C CA . THR B 1 53 ? -10.25 -16.875 3.74 1 96.69 53 THR B CA 1
ATOM 1339 C C . THR B 1 53 ? -9.328 -18 4.207 1 96.69 53 THR B C 1
ATOM 1341 O O . THR B 1 53 ? -8.555 -17.828 5.156 1 96.69 53 THR B O 1
ATOM 1344 N N . SER B 1 54 ? -9.445 -19.141 3.572 1 97.81 54 SER B N 1
ATOM 1345 C CA . SER B 1 54 ? -8.5 -20.234 3.76 1 97.81 54 SER B CA 1
ATOM 1346 C C . SER B 1 54 ? -7.902 -20.688 2.432 1 97.81 54 SER B C 1
ATOM 1348 O O . SER B 1 54 ? -7.078 -21.594 2.393 1 97.81 54 SER B O 1
ATOM 1350 N N . ASP B 1 55 ? -8.328 -20.047 1.371 1 98.38 55 ASP B N 1
ATOM 1351 C CA . ASP B 1 55 ? -7.914 -20.453 0.03 1 98.38 55 ASP B CA 1
ATOM 1352 C C . ASP B 1 55 ? -6.602 -19.766 -0.361 1 98.38 55 ASP B C 1
ATOM 1354 O O . ASP B 1 55 ? -6.438 -18.562 -0.172 1 98.38 55 ASP B O 1
ATOM 1358 N N . VAL B 1 56 ? -5.699 -20.578 -0.822 1 98.69 56 VAL B N 1
ATOM 1359 C CA . VAL B 1 56 ? -4.402 -20.047 -1.23 1 98.69 56 VAL B CA 1
ATOM 1360 C C . VAL B 1 56 ? -3.91 -20.781 -2.475 1 98.69 56 VAL B C 1
ATOM 1362 O O . VAL B 1 56 ? -4.098 -22 -2.6 1 98.69 56 VAL B O 1
ATOM 1365 N N . CYS B 1 57 ? -3.375 -20.047 -3.436 1 98.75 57 CYS B N 1
ATOM 1366 C CA . CYS B 1 57 ? -2.588 -20.641 -4.508 1 98.75 57 CYS B CA 1
ATOM 1367 C C . CYS B 1 57 ? -1.121 -20.766 -4.109 1 98.75 57 CYS B C 1
ATOM 1369 O O . CYS B 1 57 ? -0.41 -19.75 -4.043 1 98.75 57 CYS B O 1
ATOM 1371 N N . ILE B 1 58 ? -0.682 -21.906 -3.883 1 98.38 58 ILE B N 1
ATOM 1372 C CA . ILE B 1 58 ? 0.672 -22.141 -3.393 1 98.38 58 ILE B CA 1
ATOM 1373 C C . ILE B 1 58 ? 1.644 -22.203 -4.57 1 98.38 58 ILE B C 1
ATOM 1375 O O . ILE B 1 58 ? 1.377 -22.875 -5.566 1 98.38 58 ILE B O 1
ATOM 1379 N N . LYS B 1 59 ? 2.787 -21.5 -4.422 1 98.19 59 LYS B N 1
ATOM 1380 C CA . LYS B 1 59 ? 3.84 -21.484 -5.434 1 98.19 59 LYS B CA 1
ATOM 1381 C C . LYS B 1 59 ? 3.264 -21.25 -6.828 1 98.19 59 LYS B C 1
ATOM 1383 O O . LYS B 1 59 ? 3.535 -22 -7.758 1 98.19 59 LYS B O 1
ATOM 1388 N N . CYS B 1 60 ? 2.432 -20.219 -6.93 1 98.19 60 CYS B N 1
ATOM 1389 C CA . CYS B 1 60 ? 1.853 -19.812 -8.203 1 98.19 60 CYS B CA 1
ATOM 1390 C C . CYS B 1 60 ? 2.908 -19.172 -9.102 1 98.19 60 CYS B C 1
ATOM 1392 O O . CYS B 1 60 ? 3.635 -18.281 -8.672 1 98.19 60 CYS B O 1
ATOM 1394 N N . PRO B 1 61 ? 3.043 -19.688 -10.32 1 97.62 61 PRO B N 1
ATOM 1395 C CA . PRO B 1 61 ? 4.031 -19.078 -11.219 1 97.62 61 PRO B CA 1
ATOM 1396 C C . PRO B 1 61 ? 3.611 -17.703 -11.711 1 97.62 61 PRO B C 1
ATOM 1398 O O . PRO B 1 61 ? 2.51 -17.547 -12.25 1 97.62 61 PRO B O 1
ATOM 1401 N N . LEU B 1 62 ? 4.426 -16.781 -11.508 1 97.19 62 LEU B N 1
ATOM 1402 C CA . LEU B 1 62 ? 4.211 -15.391 -11.906 1 97.19 62 LEU B CA 1
ATOM 1403 C C . LEU B 1 62 ? 5.395 -14.867 -12.711 1 97.19 62 LEU B C 1
ATOM 1405 O O . LEU B 1 62 ? 6.551 -15.102 -12.344 1 97.19 62 LEU B O 1
ATOM 1409 N N . SER B 1 63 ? 5.109 -14.258 -13.844 1 95.31 63 SER B N 1
ATOM 1410 C CA . SER B 1 63 ? 6.16 -13.656 -14.656 1 95.31 63 SER B CA 1
ATOM 1411 C C . SER B 1 63 ? 6.031 -12.133 -14.688 1 95.31 63 SER B C 1
ATOM 1413 O O . SER B 1 63 ? 4.945 -11.602 -14.93 1 95.31 63 SER B O 1
ATOM 1415 N N . ILE B 1 64 ? 7.102 -11.461 -14.375 1 92.31 64 ILE B N 1
ATOM 1416 C CA . ILE B 1 64 ? 7.141 -10.008 -14.438 1 92.31 64 ILE B CA 1
ATOM 1417 C C . ILE B 1 64 ? 8.289 -9.562 -15.344 1 92.31 64 ILE B C 1
ATOM 1419 O O . ILE B 1 64 ? 9.461 -9.742 -15 1 92.31 64 ILE B O 1
ATOM 1423 N N . ASP B 1 65 ? 7.914 -8.945 -16.375 1 86.38 65 ASP B N 1
ATOM 1424 C CA . ASP B 1 65 ? 8.875 -8.438 -17.359 1 86.38 65 ASP B CA 1
ATOM 1425 C C . ASP B 1 65 ? 9.977 -9.461 -17.625 1 86.38 65 ASP B C 1
ATOM 1427 O O . ASP B 1 65 ? 11.164 -9.141 -17.531 1 86.38 65 ASP B O 1
ATOM 1431 N N . GLY B 1 66 ? 9.648 -10.664 -17.859 1 83.94 66 GLY B N 1
ATOM 1432 C CA . GLY B 1 66 ? 10.547 -11.719 -18.281 1 83.94 66 GLY B CA 1
ATOM 1433 C C . GLY B 1 66 ? 11.164 -12.477 -17.125 1 83.94 66 GLY B C 1
ATOM 1434 O O . GLY B 1 66 ? 11.836 -13.492 -17.328 1 83.94 66 GLY B O 1
ATOM 1435 N N . ARG B 1 67 ? 10.992 -12.023 -15.914 1 90.38 67 ARG B N 1
ATOM 1436 C CA . ARG B 1 67 ? 11.461 -12.727 -14.727 1 90.38 67 ARG B CA 1
ATOM 1437 C C . ARG B 1 67 ? 10.344 -13.594 -14.133 1 90.38 67 ARG B C 1
ATOM 1439 O O . ARG B 1 67 ? 9.195 -13.156 -14.047 1 90.38 67 ARG B O 1
ATOM 1446 N N . ASN B 1 68 ? 10.797 -14.812 -13.734 1 94.38 68 ASN B N 1
ATOM 1447 C CA . ASN B 1 68 ? 9.812 -15.758 -13.219 1 94.38 68 ASN B CA 1
ATOM 1448 C C . ASN B 1 68 ? 9.93 -15.922 -11.703 1 94.38 68 ASN B C 1
ATOM 1450 O O 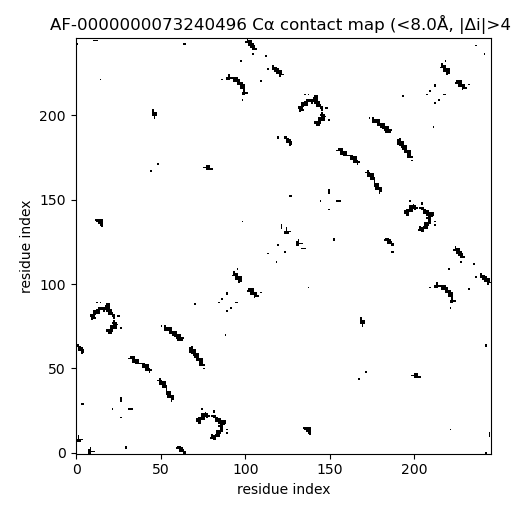. ASN B 1 68 ? 11.039 -15.984 -11.164 1 94.38 68 ASN B O 1
ATOM 1454 N N . PHE B 1 69 ? 8.797 -15.969 -11.078 1 96.31 69 PHE B N 1
ATOM 1455 C CA . PHE B 1 69 ? 8.703 -16.125 -9.633 1 96.31 69 PHE B CA 1
ATOM 1456 C C . PHE B 1 69 ? 7.688 -17.203 -9.266 1 96.31 69 PHE B C 1
ATOM 1458 O O . PHE B 1 69 ? 6.754 -17.469 -10.023 1 96.31 69 PHE B O 1
ATOM 1465 N N . MET B 1 70 ? 7.949 -17.828 -8.148 1 97.88 70 MET B N 1
ATOM 1466 C CA . MET B 1 70 ? 6.941 -18.641 -7.477 1 97.88 70 MET B CA 1
ATOM 1467 C C . MET B 1 70 ? 6.402 -17.938 -6.234 1 97.88 70 MET B C 1
ATOM 1469 O O . MET B 1 70 ? 7.152 -17.672 -5.293 1 97.88 70 MET B O 1
ATOM 1473 N N . VAL B 1 71 ? 5.148 -17.672 -6.254 1 98.25 71 VAL B N 1
ATOM 1474 C CA . VAL B 1 71 ? 4.609 -16.828 -5.191 1 98.25 71 VAL B CA 1
ATOM 1475 C C . VAL B 1 71 ? 3.363 -17.484 -4.598 1 98.25 71 VAL B C 1
ATOM 1477 O O . VAL B 1 71 ? 2.529 -18.031 -5.324 1 98.25 71 VAL B O 1
ATOM 1480 N N . ASP B 1 72 ? 3.287 -17.531 -3.295 1 98.56 72 ASP B N 1
ATOM 1481 C CA . ASP B 1 72 ? 2.027 -17.875 -2.648 1 98.56 72 ASP B CA 1
ATOM 1482 C C . ASP B 1 72 ? 1.039 -16.719 -2.695 1 98.56 72 ASP B C 1
ATOM 1484 O O . ASP B 1 72 ? 1.342 -15.617 -2.223 1 98.56 72 ASP B O 1
ATOM 1488 N N . LEU B 1 73 ? -0.076 -17 -3.258 1 98.81 73 LEU B N 1
ATOM 1489 C CA . LEU B 1 73 ? -1.106 -15.969 -3.404 1 98.81 73 LEU B CA 1
ATOM 1490 C C . LEU B 1 73 ? -2.375 -16.359 -2.654 1 98.81 73 LEU B C 1
ATOM 1492 O O . LEU B 1 73 ? -3.014 -17.359 -2.992 1 98.81 73 LEU B O 1
ATOM 1496 N N . ILE B 1 74 ? -2.699 -15.547 -1.647 1 98.69 74 ILE B N 1
ATOM 1497 C CA . ILE B 1 74 ? -3.92 -15.773 -0.88 1 98.69 74 ILE B CA 1
ATOM 1498 C C . ILE B 1 74 ? -5.129 -15.305 -1.684 1 98.69 74 ILE B C 1
ATOM 1500 O O . ILE B 1 74 ? -5.121 -14.211 -2.242 1 98.69 74 ILE B O 1
ATOM 1504 N N . CYS B 1 75 ? -6.16 -16.125 -1.707 1 98.56 75 CYS B N 1
ATOM 1505 C CA . CYS B 1 75 ? -7.328 -15.797 -2.516 1 98.56 75 CYS B CA 1
ATOM 1506 C C . CYS B 1 75 ? -8.273 -14.875 -1.756 1 98.56 75 CYS B C 1
ATOM 1508 O O . CYS B 1 75 ? -8.727 -15.203 -0.659 1 98.56 75 CYS B O 1
ATOM 1510 N N . LEU B 1 76 ? -8.594 -13.742 -2.361 1 97.56 76 LEU B N 1
ATOM 1511 C CA . LEU B 1 76 ? -9.516 -12.766 -1.797 1 97.56 76 LEU B CA 1
ATOM 1512 C C . LEU B 1 76 ? -10.492 -12.266 -2.854 1 97.56 76 LEU B C 1
ATOM 1514 O O . LEU B 1 76 ? -10.234 -12.391 -4.055 1 97.56 76 LEU B O 1
ATOM 1518 N N . PRO B 1 77 ? -11.633 -11.734 -2.398 1 96.5 77 PRO B N 1
ATOM 1519 C CA . PRO B 1 77 ? -12.539 -11.102 -3.357 1 96.5 77 PRO B CA 1
ATOM 1520 C C . PRO B 1 77 ? -12.07 -9.703 -3.77 1 96.5 77 PRO B C 1
ATOM 1522 O O . PRO B 1 77 ? -12.75 -8.711 -3.486 1 96.5 77 PRO B O 1
ATOM 1525 N N . LEU B 1 78 ? -11.008 -9.656 -4.477 1 96.5 78 LEU B N 1
ATOM 1526 C CA . LEU B 1 78 ? -10.492 -8.375 -4.949 1 96.5 78 LEU B CA 1
ATOM 1527 C C . LEU B 1 78 ? -11.391 -7.797 -6.039 1 96.5 78 LEU B C 1
ATOM 1529 O O . LEU B 1 78 ? -11.922 -8.531 -6.875 1 96.5 78 LEU B O 1
ATOM 1533 N N . SER B 1 79 ? -11.469 -6.48 -5.93 1 91.94 79 SER B N 1
ATOM 1534 C CA . SER B 1 79 ? -12.227 -5.758 -6.949 1 91.94 79 SER B CA 1
ATOM 1535 C C . SER B 1 79 ? -11.305 -4.949 -7.852 1 91.94 79 SER B C 1
ATOM 1537 O O . SER B 1 79 ? -10.445 -4.211 -7.367 1 91.94 79 SER B O 1
ATOM 1539 N N . GLN B 1 80 ? -11.375 -5.156 -9.188 1 91.81 80 GLN B N 1
ATOM 1540 C CA . GLN B 1 80 ? -10.703 -4.375 -10.219 1 91.81 80 GLN B CA 1
ATOM 1541 C C . GLN B 1 80 ? -9.219 -4.695 -10.273 1 91.81 80 GLN B C 1
ATOM 1543 O O . GLN B 1 80 ? -8.445 -3.99 -10.922 1 91.81 80 GLN B O 1
ATOM 1548 N N . LEU B 1 81 ? -8.766 -5.645 -9.578 1 95.62 81 LEU B N 1
ATOM 1549 C CA . LEU B 1 81 ? -7.391 -6.125 -9.539 1 95.62 81 LEU B CA 1
ATOM 1550 C C . LEU B 1 81 ? -7.34 -7.641 -9.68 1 95.62 81 LEU B C 1
ATOM 1552 O O . LEU B 1 81 ? -8.234 -8.344 -9.195 1 95.62 81 LEU B O 1
ATOM 1556 N N . ASP B 1 82 ? -6.281 -8.086 -10.32 1 97.81 82 ASP B N 1
ATOM 1557 C CA . ASP B 1 82 ? -6.059 -9.531 -10.375 1 97.81 82 ASP B CA 1
ATOM 1558 C C . ASP B 1 82 ? -5.18 -9.992 -9.211 1 97.81 82 ASP B C 1
ATOM 1560 O O . ASP B 1 82 ? -5.496 -10.977 -8.539 1 97.81 82 ASP B O 1
ATOM 1564 N N . VAL B 1 83 ? -4.098 -9.211 -8.992 1 98.12 83 VAL B N 1
ATOM 1565 C CA . VAL B 1 83 ? -3.086 -9.625 -8.023 1 98.12 83 VAL B CA 1
ATOM 1566 C C . VAL B 1 83 ? -2.58 -8.406 -7.254 1 98.12 83 VAL B C 1
ATOM 1568 O O . VAL B 1 83 ? -2.445 -7.32 -7.82 1 98.12 83 VAL B O 1
ATOM 1571 N N . ILE B 1 84 ? -2.395 -8.547 -6.035 1 97.38 84 ILE B N 1
ATOM 1572 C CA . ILE B 1 84 ? -1.647 -7.629 -5.184 1 97.38 84 ILE B CA 1
ATOM 1573 C C . ILE B 1 84 ? -0.355 -8.289 -4.715 1 97.38 84 ILE B C 1
ATOM 1575 O O . ILE B 1 84 ? -0.382 -9.383 -4.141 1 97.38 84 ILE B O 1
ATOM 1579 N N . LEU B 1 85 ? 0.75 -7.707 -5.039 1 97.56 85 LEU B N 1
ATOM 1580 C CA . LEU B 1 85 ? 2.025 -8.156 -4.488 1 97.56 85 LEU B CA 1
ATOM 1581 C C . LEU B 1 85 ? 2.422 -7.312 -3.283 1 97.56 85 LEU B C 1
ATOM 1583 O O . LEU B 1 85 ? 2.732 -6.125 -3.422 1 97.56 85 LEU B O 1
ATOM 1587 N N . GLY B 1 86 ? 2.373 -7.969 -2.105 1 96.88 86 GLY B N 1
ATOM 1588 C CA . GLY B 1 86 ? 2.609 -7.277 -0.85 1 96.88 86 GLY B CA 1
ATOM 1589 C C . GLY B 1 86 ? 4.055 -7.344 -0.394 1 96.88 86 GLY B C 1
ATOM 1590 O O . GLY B 1 86 ? 4.941 -7.695 -1.176 1 96.88 86 GLY B O 1
ATOM 1591 N N . MET B 1 87 ? 4.273 -6.984 0.857 1 96.31 87 MET B N 1
ATOM 1592 C CA . MET B 1 87 ? 5.605 -6.852 1.437 1 96.31 87 MET B CA 1
ATOM 1593 C C . MET B 1 87 ? 6.305 -8.203 1.51 1 96.31 87 MET B C 1
ATOM 1595 O O . MET B 1 87 ? 7.531 -8.281 1.423 1 96.31 87 MET B O 1
ATOM 1599 N N . ASP B 1 88 ? 5.59 -9.273 1.655 1 96.75 88 ASP B N 1
ATOM 1600 C CA . ASP B 1 88 ? 6.211 -10.594 1.637 1 96.75 88 ASP B CA 1
ATOM 1601 C C . ASP B 1 88 ? 6.992 -10.812 0.344 1 96.75 88 ASP B C 1
ATOM 1603 O O . ASP B 1 88 ? 8.148 -11.242 0.375 1 96.75 88 ASP B O 1
ATOM 1607 N N . TRP B 1 89 ? 6.422 -10.406 -0.722 1 96.5 89 TRP B N 1
ATOM 1608 C CA . TRP B 1 89 ? 7.074 -10.562 -2.018 1 96.5 89 TRP B CA 1
ATOM 1609 C C . TRP B 1 89 ? 8.062 -9.43 -2.27 1 96.5 89 TRP B C 1
ATOM 1611 O O . TRP B 1 89 ? 9.195 -9.664 -2.695 1 96.5 89 TRP B O 1
ATOM 1621 N N . LEU B 1 90 ? 7.66 -8.211 -2.021 1 94.69 90 LEU B N 1
ATOM 1622 C CA . LEU B 1 90 ? 8.484 -7.035 -2.279 1 94.69 90 LEU B CA 1
ATOM 1623 C C . LEU B 1 90 ? 9.812 -7.133 -1.544 1 94.69 90 LEU B C 1
ATOM 1625 O O . LEU B 1 90 ? 10.875 -6.895 -2.131 1 94.69 90 LEU B O 1
ATOM 1629 N N . SER B 1 91 ? 9.719 -7.469 -0.264 1 93.25 91 SER B N 1
ATOM 1630 C CA . SER B 1 91 ? 10.93 -7.535 0.547 1 93.25 91 SER B CA 1
ATOM 1631 C C . SER B 1 91 ? 11.797 -8.719 0.14 1 93.25 91 SER B C 1
ATOM 1633 O O . SER B 1 91 ? 13.008 -8.57 -0.041 1 93.25 91 SER B O 1
ATOM 1635 N N . SER B 1 92 ? 11.219 -9.859 -0.099 1 93.75 92 SER B N 1
ATOM 1636 C CA . SER B 1 92 ? 11.969 -11.07 -0.426 1 93.75 92 SER B CA 1
ATOM 1637 C C . SER B 1 92 ? 12.68 -10.938 -1.766 1 93.75 92 SER B C 1
ATOM 1639 O O . SER B 1 92 ? 13.742 -11.531 -1.976 1 93.75 92 SER B O 1
ATOM 1641 N N . ASN B 1 93 ? 12.156 -10.148 -2.641 1 92 93 ASN B N 1
ATOM 1642 C CA . ASN B 1 93 ? 12.758 -9.984 -3.959 1 92 93 ASN B CA 1
ATOM 1643 C C . ASN B 1 93 ? 13.562 -8.695 -4.047 1 92 93 ASN B C 1
ATOM 1645 O O . ASN B 1 93 ? 13.938 -8.266 -5.141 1 92 93 ASN B O 1
ATOM 1649 N N . HIS B 1 94 ? 13.789 -8.094 -2.906 1 89.31 94 HIS B N 1
ATOM 1650 C CA . HIS B 1 94 ? 14.648 -6.926 -2.781 1 89.31 94 HIS B CA 1
ATOM 1651 C C . HIS B 1 94 ? 14.211 -5.816 -3.727 1 89.31 94 HIS B C 1
ATOM 1653 O O . HIS B 1 94 ? 15.023 -5.254 -4.461 1 89.31 94 HIS B O 1
ATOM 1659 N N . VAL B 1 95 ? 12.961 -5.504 -3.691 1 89.31 95 VAL B N 1
ATOM 1660 C CA . VAL B 1 95 ? 12.359 -4.535 -4.605 1 89.31 95 VAL B CA 1
ATOM 1661 C C . VAL B 1 95 ? 12.547 -3.123 -4.059 1 89.31 95 VAL B C 1
ATOM 1663 O O . VAL B 1 95 ? 12.375 -2.887 -2.859 1 89.31 95 VAL B O 1
ATOM 1666 N N . LEU B 1 96 ? 12.984 -2.264 -4.934 1 87.44 96 LEU B N 1
ATOM 1667 C CA . LEU B 1 96 ? 12.875 -0.825 -4.723 1 87.44 96 LEU B CA 1
ATOM 1668 C C . LEU B 1 96 ? 11.688 -0.251 -5.496 1 87.44 96 LEU B C 1
ATOM 1670 O O . LEU B 1 96 ? 11.562 -0.478 -6.703 1 87.44 96 LEU B O 1
ATOM 1674 N N . LEU B 1 97 ? 10.828 0.342 -4.785 1 89.75 97 LEU B N 1
ATOM 1675 C CA . LEU B 1 97 ? 9.703 1.003 -5.43 1 89.75 97 LEU B CA 1
ATOM 1676 C C . LEU B 1 97 ? 10 2.479 -5.676 1 89.75 97 LEU B C 1
ATOM 1678 O O . LEU B 1 97 ? 10.203 3.24 -4.727 1 89.75 97 LEU B O 1
ATOM 1682 N N . ASN B 1 98 ? 10.078 2.814 -6.934 1 87.06 98 ASN B N 1
ATOM 1683 C CA . ASN B 1 98 ? 10.211 4.215 -7.316 1 87.06 98 ASN B CA 1
ATOM 1684 C C . ASN B 1 98 ? 8.844 4.879 -7.48 1 87.06 98 ASN B C 1
ATOM 1686 O O . ASN B 1 98 ? 8.18 4.699 -8.508 1 87.06 98 ASN B O 1
ATOM 1690 N N . CYS B 1 99 ? 8.461 5.684 -6.543 1 90.19 99 CYS B N 1
ATOM 1691 C CA . CYS B 1 99 ? 7.109 6.223 -6.512 1 90.19 99 CYS B CA 1
ATOM 1692 C C . CYS B 1 99 ? 6.973 7.414 -7.453 1 90.19 99 CYS B C 1
ATOM 1694 O O . CYS B 1 99 ? 5.863 7.762 -7.859 1 90.19 99 CYS B O 1
ATOM 1696 N N . THR B 1 100 ? 8.07 7.996 -7.797 1 86.31 100 THR B N 1
ATOM 1697 C CA . THR B 1 100 ? 8.039 9.125 -8.719 1 86.31 100 THR B CA 1
ATOM 1698 C C . THR B 1 100 ? 7.59 8.672 -10.109 1 86.31 100 THR B C 1
ATOM 1700 O O . THR B 1 100 ? 6.652 9.234 -10.68 1 86.31 100 THR B O 1
ATOM 1703 N N . ASP B 1 101 ? 8.234 7.652 -10.578 1 84.19 101 ASP B N 1
ATOM 1704 C CA . ASP B 1 101 ? 7.91 7.199 -11.93 1 84.19 101 ASP B CA 1
ATOM 1705 C C . ASP B 1 101 ? 7.016 5.965 -11.891 1 84.19 101 ASP B C 1
ATOM 1707 O O . ASP B 1 101 ? 6.711 5.383 -12.938 1 84.19 101 ASP B O 1
ATOM 1711 N N . LYS B 1 102 ? 6.59 5.531 -10.664 1 88.12 102 LYS B N 1
ATOM 1712 C CA . LYS B 1 102 ? 5.699 4.387 -10.492 1 88.12 102 LYS B CA 1
ATOM 1713 C C . LYS B 1 102 ? 6.277 3.137 -11.148 1 88.12 102 LYS B C 1
ATOM 1715 O O . LYS B 1 102 ? 5.648 2.535 -12.016 1 88.12 102 LYS B O 1
ATOM 1720 N N . SER B 1 103 ? 7.441 2.795 -10.609 1 88.19 103 SER B N 1
ATOM 1721 C CA . SER B 1 103 ? 8.125 1.611 -11.125 1 88.19 103 SER B CA 1
ATOM 1722 C C . SER B 1 103 ? 8.766 0.81 -9.992 1 88.19 103 SER B C 1
ATOM 1724 O O . SER B 1 103 ? 9.008 1.339 -8.906 1 88.19 103 SER B O 1
ATOM 1726 N N . ILE B 1 104 ? 8.93 -0.45 -10.266 1 88.56 104 ILE B N 1
ATOM 1727 C CA . ILE B 1 104 ? 9.695 -1.275 -9.336 1 88.56 104 ILE B CA 1
ATOM 1728 C C . ILE B 1 104 ? 11.055 -1.619 -9.945 1 88.56 104 ILE B C 1
ATOM 1730 O O . ILE B 1 104 ? 11.164 -1.819 -11.156 1 88.56 104 ILE B O 1
ATOM 1734 N N . VAL B 1 105 ? 12.039 -1.577 -9.188 1 82.94 105 VAL B N 1
ATOM 1735 C CA . VAL B 1 105 ? 13.398 -1.966 -9.57 1 82.94 105 VAL B CA 1
ATOM 1736 C C . VAL B 1 105 ? 13.859 -3.139 -8.703 1 82.94 105 VAL B C 1
ATOM 1738 O O . VAL B 1 105 ? 13.695 -3.121 -7.484 1 82.94 105 VAL B O 1
ATOM 1741 N N . PHE B 1 106 ? 14.297 -4.207 -9.523 1 81.56 106 PHE B N 1
ATOM 1742 C CA . PHE B 1 106 ? 14.836 -5.367 -8.828 1 81.56 106 PHE B CA 1
ATOM 1743 C C . PHE B 1 106 ? 16.312 -5.172 -8.523 1 81.56 106 PHE B C 1
ATOM 1745 O O . PHE B 1 106 ? 17.078 -4.699 -9.375 1 81.56 106 PHE B O 1
ATOM 1752 N N . GLY B 1 107 ? 16.953 -5.352 -7.414 1 68.25 107 GLY B N 1
ATOM 1753 C CA . GLY B 1 107 ? 18.406 -5.363 -7.336 1 68.25 107 GLY B CA 1
ATOM 1754 C C . GLY B 1 107 ? 18.938 -5.07 -5.941 1 68.25 107 GLY B C 1
ATOM 1755 O O . GLY B 1 107 ? 18.219 -4.492 -5.117 1 68.25 107 GLY B O 1
ATOM 1756 N N . GLU B 1 108 ? 19.922 -5.77 -5.441 1 55.81 108 GLU B N 1
ATOM 1757 C CA . GLU B 1 108 ? 20.812 -5.637 -4.281 1 55.81 108 GLU B CA 1
ATOM 1758 C C . GLU B 1 108 ? 21.484 -4.27 -4.254 1 55.81 108 GLU B C 1
ATOM 1760 O O . GLU B 1 108 ? 22.203 -3.945 -3.307 1 55.81 108 GLU B O 1
ATOM 1765 N N . LEU B 1 109 ? 21.516 -3.615 -5.215 1 50.28 109 LEU B N 1
ATOM 1766 C CA . LEU B 1 109 ? 22.453 -2.488 -5.246 1 50.28 109 LEU B CA 1
ATOM 1767 C C . LEU B 1 109 ? 21.984 -1.383 -4.301 1 50.28 109 LEU B C 1
ATOM 1769 O O . LEU B 1 109 ? 22.594 -0.312 -4.246 1 50.28 109 LEU B O 1
ATOM 1773 N N . ILE B 1 110 ? 20.969 -1.519 -3.643 1 52.56 110 ILE B N 1
ATOM 1774 C CA . ILE B 1 110 ? 20.484 -0.547 -2.668 1 52.56 110 ILE B CA 1
ATOM 1775 C C . ILE B 1 110 ? 21.656 -0.063 -1.802 1 52.56 110 ILE B C 1
ATOM 1777 O O . ILE B 1 110 ? 21.594 1.033 -1.238 1 52.56 110 ILE B O 1
ATOM 1781 N N . GLU B 1 111 ? 22.547 -0.923 -1.749 1 52.06 111 GLU B N 1
ATOM 1782 C CA . GLU B 1 111 ? 23.688 -0.446 -0.965 1 52.06 111 GLU B CA 1
ATOM 1783 C C . GLU B 1 111 ? 24.156 0.918 -1.456 1 52.06 111 GLU B C 1
ATOM 1785 O O . GLU B 1 111 ? 24.562 1.768 -0.656 1 52.06 111 GLU B O 1
ATOM 1790 N N . LYS B 1 112 ? 24.109 1.033 -2.709 1 51.78 112 LYS B N 1
ATOM 1791 C CA . LYS B 1 112 ? 24.688 2.285 -3.188 1 51.78 112 LYS B CA 1
ATOM 1792 C C . LYS B 1 112 ? 23.75 3.457 -2.949 1 51.78 112 LYS B C 1
ATOM 1794 O O . LYS B 1 112 ? 24.188 4.586 -2.719 1 51.78 112 LYS B O 1
ATOM 1799 N N . VAL B 1 113 ? 22.5 3.221 -2.967 1 53.72 113 VAL B N 1
ATOM 1800 C CA . VAL B 1 113 ? 21.562 4.336 -2.867 1 53.72 113 VAL B CA 1
ATOM 1801 C C . VAL B 1 113 ? 21.516 4.844 -1.429 1 53.72 113 VAL B C 1
ATOM 1803 O O . VAL B 1 113 ? 21.422 6.051 -1.192 1 53.72 113 VAL B O 1
ATOM 1806 N N . SER B 1 114 ? 21.531 3.912 -0.492 1 53.78 114 SER B N 1
ATOM 1807 C CA . SER B 1 114 ? 21.234 4.277 0.889 1 53.78 114 SER B CA 1
ATOM 1808 C C . SER B 1 114 ? 22.312 5.176 1.467 1 53.78 114 SER B C 1
ATOM 1810 O O . SER B 1 114 ? 22.062 5.938 2.404 1 53.78 114 SER B O 1
ATOM 1812 N N . LYS B 1 115 ? 23.562 5.047 0.922 1 53.78 115 LYS B N 1
ATOM 1813 C CA . LYS B 1 115 ? 24.625 5.715 1.652 1 53.78 115 LYS B CA 1
ATOM 1814 C C . LYS B 1 115 ? 24.5 7.23 1.546 1 53.78 115 LYS B C 1
ATOM 1816 O O . LYS B 1 115 ? 24.922 7.957 2.449 1 53.78 115 LYS B O 1
ATOM 1821 N N . ASP B 1 116 ? 23.812 7.594 0.503 1 52.62 116 ASP B N 1
ATOM 1822 C CA . ASP B 1 116 ? 23.891 9.039 0.289 1 52.62 116 ASP B CA 1
ATOM 1823 C C . ASP B 1 116 ? 22.547 9.703 0.562 1 52.62 116 ASP B C 1
ATOM 1825 O O . ASP B 1 116 ? 22.406 10.914 0.375 1 52.62 116 ASP B O 1
ATOM 1829 N N . PHE B 1 117 ? 21.531 8.766 0.959 1 56.03 117 PHE B N 1
ATOM 1830 C CA . PHE B 1 117 ? 20.234 9.422 1.055 1 56.03 117 PHE B CA 1
ATOM 1831 C C . PHE B 1 117 ? 19.594 9.164 2.416 1 56.03 117 PHE B C 1
ATOM 1833 O O . PHE B 1 117 ? 19.906 8.164 3.07 1 56.03 117 PHE B O 1
ATOM 1840 N N . LEU B 1 118 ? 18.938 10.203 2.838 1 50.03 118 LEU B N 1
ATOM 1841 C CA . LEU B 1 118 ? 18.203 10.055 4.082 1 50.03 118 LEU B CA 1
ATOM 1842 C C . LEU B 1 118 ? 17.234 8.875 4.004 1 50.03 118 LEU B C 1
ATOM 1844 O O . LEU B 1 118 ? 16.438 8.773 3.068 1 50.03 118 LEU B O 1
ATOM 1848 N N . ARG B 1 119 ? 17.484 7.91 4.766 1 58.47 119 ARG B N 1
ATOM 1849 C CA . ARG B 1 119 ? 16.688 6.699 4.887 1 58.47 119 ARG B CA 1
ATOM 1850 C C . ARG B 1 119 ? 15.789 6.762 6.125 1 58.47 119 ARG B C 1
ATOM 1852 O O . ARG B 1 119 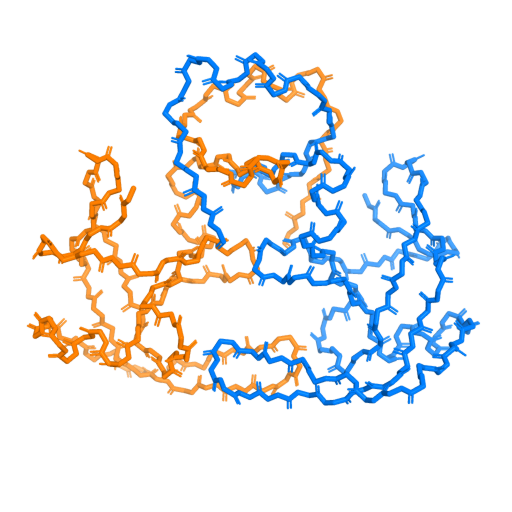? 16.25 7.105 7.215 1 58.47 119 ARG B O 1
ATOM 1859 N N . VAL B 1 120 ? 14.508 6.797 5.922 1 58.34 120 VAL B N 1
ATOM 1860 C CA . VAL B 1 120 ? 13.562 6.684 7.02 1 58.34 120 VAL B CA 1
ATOM 1861 C C . VAL B 1 120 ? 12.984 5.273 7.062 1 58.34 120 VAL B C 1
ATOM 1863 O O . VAL B 1 120 ? 12.344 4.828 6.105 1 58.34 120 VAL B O 1
ATOM 1866 N N . MET B 1 121 ? 13.336 4.527 8.156 1 58.44 121 MET B N 1
ATOM 1867 C CA . MET B 1 121 ? 12.875 3.152 8.312 1 58.44 121 MET B CA 1
ATOM 1868 C C . MET B 1 121 ? 11.406 3.117 8.727 1 58.44 121 MET B C 1
ATOM 1870 O O . MET B 1 121 ? 10.938 4.008 9.43 1 58.44 121 MET B O 1
ATOM 1874 N N . PHE B 1 122 ? 10.625 2.254 8.031 1 50.34 122 PHE B N 1
ATOM 1875 C CA . PHE B 1 122 ? 9.258 2.043 8.492 1 50.34 122 PHE B CA 1
ATOM 1876 C C . PHE B 1 122 ? 9.031 0.579 8.852 1 50.34 122 PHE B C 1
ATOM 1878 O O . PHE B 1 122 ? 9.773 -0.298 8.406 1 50.34 122 PHE B O 1
ATOM 1885 N N . TRP B 1 123 ? 8.25 0.192 10.078 1 50 123 TRP B N 1
ATOM 1886 C CA . TRP B 1 123 ? 7.945 -1.15 10.555 1 50 123 TRP B CA 1
ATOM 1887 C C . TRP B 1 123 ? 6.555 -1.584 10.109 1 50 123 TRP B C 1
ATOM 1889 O O . TRP B 1 123 ? 5.672 -0.747 9.906 1 50 123 TRP B O 1
#